Protein AF-A0AAV8Z0C9-F1 (afdb_monomer_lite)

Foldseek 3Di:
DDPVCVVVVDDQQRLLVVVQVVQDDPLNCLVVVDDPVCSRGNVSSVVSCCVVVNCPVVVVVVVVVVVQVVQVVLLVVVLVPDPDPVLSVQLVVVPDSGPVVSVVSSVVVVVVVVVVVVPDPDPDPDDDDDDDPPPPPPPVPDPDDPPPPVVVVVVVVVVVVVVVVVVVVVVVVPPPDDDDDDDDDAPAAPVPRHGDDYVVPDPVVVDDDDDDDDDDDDDDD

Sequence (221 aa):
MCAAASVNKWSDEEKATALVVALRGEALDILQTLTEDKHKDDRELVLHLEMRFGNKHLQQMYQVQLKGFHEQLGVQIFIDGIRDHETQQTLRLARCKTLNKALTTALEFDAVKQASKGHVRVRQIRTYDRINKDNEYQRSRNRSSPASTEKQYFNQVVDDFLKKLFAMRNDMNTKKSGRSFRQQNSLECWNCGERGHIRPRCPKLRGEAAPVQQEDHQETF

Organism: NCBI:txid1265417

Structure (mmCIF, N/CA/C/O backbone):
data_AF-A0AAV8Z0C9-F1
#
_e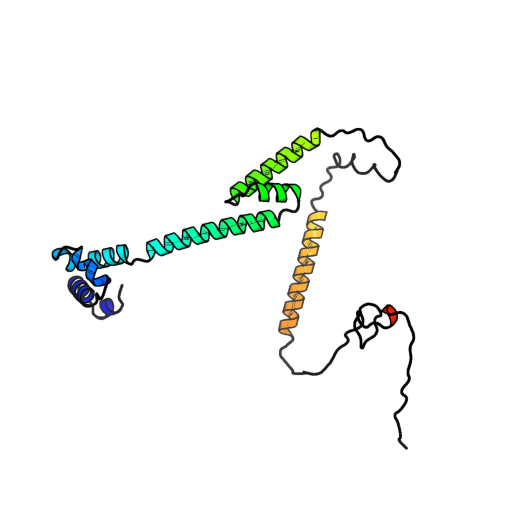ntry.id   AF-A0AAV8Z0C9-F1
#
loop_
_atom_site.group_PDB
_atom_site.id
_atom_site.type_symbol
_atom_site.label_atom_id
_atom_site.label_alt_id
_atom_site.label_comp_id
_atom_site.label_asym_id
_atom_site.label_entity_id
_atom_site.label_seq_id
_atom_site.pdbx_PDB_ins_code
_atom_site.Cartn_x
_atom_site.Cartn_y
_atom_site.Cartn_z
_atom_site.occupancy
_atom_site.B_iso_or_equiv
_atom_site.auth_seq_id
_atom_site.auth_comp_id
_atom_site.auth_asym_id
_atom_site.auth_atom_id
_atom_site.pdbx_PDB_model_num
ATOM 1 N N . MET A 1 1 ? -18.597 4.717 21.442 1.00 46.75 1 MET A N 1
ATOM 2 C CA . MET A 1 1 ? -19.514 5.077 22.548 1.00 46.75 1 MET A CA 1
ATOM 3 C C . MET A 1 1 ? -20.827 4.335 22.359 1.00 46.75 1 MET A C 1
ATOM 5 O O . MET A 1 1 ? -21.402 4.422 21.280 1.00 46.75 1 MET A O 1
ATOM 9 N N . CYS A 1 2 ? -21.266 3.569 23.359 1.00 58.06 2 CYS A N 1
ATOM 10 C CA . CYS A 1 2 ? -22.479 2.751 23.276 1.00 58.06 2 CYS A CA 1
ATOM 11 C C . CYS A 1 2 ? -23.749 3.606 23.375 1.00 58.06 2 CYS A C 1
ATOM 13 O O . CYS A 1 2 ? -23.933 4.333 24.350 1.00 58.06 2 CYS A O 1
ATOM 15 N N . ALA A 1 3 ? -24.657 3.459 22.405 1.00 67.62 3 ALA A N 1
ATOM 16 C CA . ALA A 1 3 ? -25.946 4.159 22.367 1.00 67.62 3 ALA A CA 1
ATOM 17 C C . ALA A 1 3 ? -26.808 3.919 23.628 1.00 67.62 3 ALA A C 1
ATOM 19 O O . ALA A 1 3 ? -27.540 4.808 24.060 1.00 67.62 3 ALA A O 1
ATOM 20 N N . ALA A 1 4 ? -26.672 2.751 24.266 1.00 73.19 4 ALA A N 1
ATOM 21 C CA . ALA A 1 4 ? -27.363 2.421 25.513 1.00 73.19 4 ALA A CA 1
ATOM 22 C C . ALA A 1 4 ? -26.972 3.345 26.684 1.00 73.19 4 ALA A C 1
ATOM 24 O O . ALA A 1 4 ? -27.839 3.781 27.438 1.00 73.19 4 ALA A O 1
ATOM 25 N N . ALA A 1 5 ? -25.692 3.717 26.799 1.00 77.06 5 ALA A N 1
ATOM 26 C CA . ALA A 1 5 ? -25.215 4.587 27.876 1.00 77.06 5 ALA A CA 1
ATOM 27 C C . ALA A 1 5 ? -25.734 6.028 27.724 1.00 77.06 5 ALA A C 1
ATOM 29 O O . ALA A 1 5 ? -26.076 6.671 28.715 1.00 77.06 5 ALA A O 1
ATOM 30 N N . SER A 1 6 ? -25.855 6.524 26.485 1.00 75.50 6 SER A N 1
ATOM 31 C CA . SER A 1 6 ? -26.441 7.844 26.204 1.00 75.50 6 SER A CA 1
ATOM 32 C C . SER A 1 6 ? -27.944 7.908 26.474 1.00 75.50 6 SER A C 1
ATOM 34 O O . SER A 1 6 ? -28.431 8.940 26.927 1.00 75.50 6 SER A O 1
ATOM 36 N N . VAL A 1 7 ? -28.676 6.818 26.224 1.00 82.12 7 VAL A N 1
ATOM 37 C CA . VAL A 1 7 ? -30.127 6.749 26.471 1.00 82.12 7 VAL A CA 1
ATOM 38 C C . VAL A 1 7 ? -30.423 6.695 27.971 1.00 82.12 7 VAL A C 1
ATOM 40 O O . VAL A 1 7 ? -31.349 7.356 28.433 1.00 82.12 7 VAL A O 1
ATOM 43 N N . ASN A 1 8 ? -29.597 5.982 28.739 1.00 83.31 8 ASN A N 1
ATOM 44 C CA . ASN A 1 8 ? -29.816 5.784 30.172 1.00 83.31 8 ASN A CA 1
ATOM 45 C C . ASN A 1 8 ? -29.123 6.819 31.076 1.00 83.31 8 ASN A C 1
ATOM 47 O O . ASN A 1 8 ? -29.268 6.740 32.291 1.00 83.31 8 ASN A O 1
ATOM 51 N N . LYS A 1 9 ? -28.379 7.782 30.509 1.00 84.62 9 LYS A N 1
ATOM 52 C CA . LYS A 1 9 ? -27.613 8.804 31.253 1.00 84.62 9 LYS A CA 1
ATOM 53 C C . LYS A 1 9 ? -26.694 8.220 32.338 1.00 84.62 9 LYS A C 1
ATOM 55 O O . LYS A 1 9 ? -26.559 8.810 33.406 1.00 84.62 9 LYS A O 1
ATOM 60 N N . TRP A 1 10 ? -26.070 7.079 32.056 1.00 85.75 10 TRP A N 1
ATOM 61 C CA . TRP A 1 10 ? -25.208 6.406 33.027 1.00 85.75 10 TRP A CA 1
ATOM 62 C C . TRP A 1 10 ? -24.016 7.270 33.441 1.00 85.75 10 TRP A C 1
ATOM 64 O O . TRP A 1 10 ? -23.410 7.949 32.598 1.00 85.75 10 TRP A O 1
ATOM 74 N N . SER A 1 11 ? -23.670 7.215 34.727 1.00 85.25 11 SER A N 1
ATOM 75 C CA . SER A 1 11 ? -22.423 7.781 35.250 1.00 85.25 11 SER A CA 1
ATOM 76 C C . SER A 1 11 ? -21.212 6.974 34.759 1.00 85.25 11 SER A C 1
ATOM 78 O O . SER A 1 11 ? -21.356 5.856 34.260 1.00 85.25 11 SER A O 1
ATOM 80 N N . ASP A 1 12 ? -20.002 7.529 34.853 1.00 82.19 12 ASP A N 1
ATOM 81 C CA . ASP A 1 12 ? -18.795 6.819 34.398 1.00 82.19 12 ASP A CA 1
ATOM 82 C C . ASP A 1 12 ? -18.522 5.546 35.233 1.00 82.19 12 ASP A C 1
ATOM 84 O O . ASP A 1 12 ? -18.062 4.546 34.686 1.00 82.19 12 ASP A O 1
ATOM 88 N N . GLU A 1 13 ? -18.935 5.522 36.506 1.00 82.50 13 GLU A N 1
ATOM 89 C CA . GLU A 1 13 ? -18.886 4.335 37.378 1.00 82.50 13 GLU A CA 1
ATOM 90 C C . GLU A 1 13 ? -19.908 3.257 36.964 1.00 82.50 13 GLU A C 1
ATOM 92 O O . GLU A 1 13 ? -19.610 2.058 36.948 1.00 82.50 13 GLU A O 1
ATOM 97 N N . GLU A 1 14 ? -21.121 3.667 36.582 1.00 84.50 14 GLU A N 1
ATOM 98 C CA . GLU A 1 14 ? -22.162 2.761 36.074 1.00 84.50 14 GLU A CA 1
ATOM 99 C C . GLU A 1 14 ? -21.779 2.166 34.714 1.00 84.50 14 GLU A C 1
ATOM 101 O O . GLU A 1 14 ? -22.046 0.996 34.443 1.00 84.50 14 GLU A O 1
ATOM 106 N N . LYS A 1 15 ? -21.101 2.941 33.858 1.00 86.31 15 LYS A N 1
ATOM 107 C CA . LYS A 1 15 ? -20.546 2.433 32.594 1.00 86.31 15 LYS A CA 1
ATOM 108 C C . LYS A 1 15 ? -19.450 1.408 32.843 1.00 86.31 15 LYS A C 1
ATOM 110 O O . LYS A 1 15 ? -19.495 0.349 32.225 1.00 86.31 15 LYS A O 1
ATOM 115 N N . ALA A 1 16 ? -18.525 1.688 33.763 1.00 86.00 16 ALA A N 1
ATOM 116 C CA . ALA A 1 16 ? -17.433 0.780 34.092 1.00 86.00 16 ALA A CA 1
ATOM 117 C C . ALA A 1 16 ? -17.958 -0.551 34.651 1.00 86.00 16 ALA A C 1
ATOM 119 O O . ALA A 1 16 ? -17.595 -1.622 34.169 1.00 86.00 16 ALA A O 1
ATOM 120 N N . THR A 1 17 ? -18.893 -0.499 35.604 1.00 86.44 17 THR A N 1
ATOM 121 C CA . THR A 1 17 ? -19.530 -1.704 36.162 1.00 86.44 17 THR A CA 1
ATOM 122 C C . THR A 1 17 ? -20.324 -2.480 35.111 1.00 86.44 17 THR A C 1
ATOM 124 O O . THR A 1 17 ? -20.171 -3.698 35.006 1.00 86.44 17 THR A O 1
ATOM 127 N N . ALA A 1 18 ? -21.116 -1.801 34.277 1.00 87.19 18 ALA A N 1
ATOM 128 C CA . ALA A 1 18 ? -21.834 -2.446 33.181 1.00 87.19 18 ALA A CA 1
ATOM 129 C C . ALA A 1 18 ? -20.884 -3.077 32.148 1.00 87.19 18 ALA A C 1
ATOM 131 O O . ALA A 1 18 ? -21.161 -4.169 31.650 1.00 87.19 18 ALA A O 1
ATOM 132 N N . LEU A 1 19 ? -19.759 -2.422 31.844 1.00 87.38 19 LEU A N 1
ATOM 133 C CA . LEU A 1 19 ? -18.734 -2.931 30.938 1.00 87.38 19 LEU A CA 1
ATOM 134 C C . LEU A 1 19 ? -18.084 -4.191 31.511 1.00 87.38 19 LEU A C 1
ATOM 136 O O . LEU A 1 19 ? -18.053 -5.205 30.822 1.00 87.38 19 LEU A O 1
ATOM 140 N N . VAL A 1 20 ? -17.652 -4.166 32.776 1.00 86.00 20 VAL A N 1
ATOM 141 C CA . VAL A 1 20 ? -17.069 -5.322 33.480 1.00 86.00 20 VAL A CA 1
ATOM 142 C C . VAL A 1 20 ? -18.019 -6.521 33.468 1.00 86.00 20 VAL A C 1
ATOM 144 O O . VAL A 1 20 ? -17.597 -7.630 33.152 1.00 86.00 20 VAL A O 1
ATOM 147 N N . VAL A 1 21 ? -19.311 -6.306 33.739 1.00 88.31 21 VAL A N 1
ATOM 148 C CA . VAL A 1 21 ? -20.336 -7.369 33.705 1.00 88.31 21 VAL A CA 1
ATOM 149 C C . VAL A 1 21 ? -20.572 -7.903 32.285 1.00 88.31 21 VAL A C 1
ATOM 151 O O . VAL A 1 21 ? -20.930 -9.069 32.102 1.00 88.31 21 VAL A O 1
ATOM 154 N N . ALA A 1 22 ? -20.379 -7.067 31.264 1.00 87.94 22 ALA A N 1
ATOM 155 C CA . ALA A 1 22 ? -20.529 -7.454 29.866 1.00 87.94 22 ALA A CA 1
ATOM 156 C C . ALA A 1 22 ? -19.302 -8.191 29.295 1.00 87.94 22 ALA A C 1
ATOM 158 O O . ALA A 1 22 ? -19.444 -8.876 28.277 1.00 87.94 22 ALA A O 1
ATOM 159 N N . LEU A 1 23 ? -18.121 -8.078 29.919 1.00 88.31 23 LEU A N 1
ATOM 160 C CA . LEU A 1 23 ? -16.912 -8.781 29.482 1.00 88.31 23 LEU A CA 1
ATOM 161 C C . LEU A 1 23 ? -17.092 -10.297 29.609 1.00 88.31 23 LEU A C 1
ATOM 163 O O . LEU A 1 23 ? -17.525 -10.825 30.631 1.00 88.31 23 LEU A O 1
ATOM 167 N N . ARG A 1 24 ? -16.758 -11.019 28.537 1.00 89.06 24 ARG A N 1
ATOM 168 C CA . ARG A 1 24 ? -16.860 -12.481 28.458 1.00 89.06 24 ARG A CA 1
ATOM 169 C C . ARG A 1 24 ? -15.656 -13.055 27.721 1.00 89.06 24 ARG A C 1
ATOM 171 O O . ARG A 1 24 ? -15.098 -12.403 26.840 1.00 89.06 24 ARG A O 1
ATOM 178 N N . GLY A 1 25 ? -15.306 -14.301 28.041 1.00 88.19 25 GLY A N 1
ATOM 179 C CA . GLY A 1 25 ? -14.222 -15.032 27.378 1.00 88.19 25 GLY A CA 1
ATOM 180 C C . GLY A 1 25 ? -12.873 -14.329 27.529 1.00 88.19 25 GLY A C 1
ATOM 181 O O . GLY A 1 25 ? -12.591 -13.768 28.581 1.00 88.19 25 GLY A O 1
ATOM 182 N N . GLU A 1 26 ? -12.074 -14.302 26.460 1.00 84.81 26 GLU A N 1
ATOM 183 C CA . GLU A 1 26 ? -10.739 -13.682 26.456 1.00 84.81 26 GLU A CA 1
ATOM 184 C C . GLU A 1 26 ? -10.758 -12.207 26.874 1.00 84.81 26 GLU A C 1
ATOM 186 O O . GLU A 1 26 ? -9.775 -11.705 27.410 1.00 84.81 26 GLU A O 1
ATOM 191 N N . ALA A 1 27 ? -11.869 -11.493 26.672 1.00 86.19 27 ALA A N 1
ATOM 192 C CA . ALA A 1 27 ? -11.985 -10.099 27.086 1.00 86.19 27 ALA A CA 1
ATOM 193 C C . ALA A 1 27 ? -12.030 -9.926 28.617 1.00 86.19 27 ALA A C 1
ATOM 195 O O . ALA A 1 27 ? -11.650 -8.868 29.111 1.00 86.19 27 ALA A O 1
ATOM 196 N N . LEU A 1 28 ? -12.427 -10.965 29.364 1.00 86.75 28 LEU A N 1
ATOM 197 C CA . LEU A 1 28 ? -12.404 -10.981 30.829 1.00 86.75 28 LEU A CA 1
ATOM 198 C C . LEU A 1 28 ? -10.968 -11.013 31.378 1.00 86.75 28 LEU A C 1
ATOM 200 O O . LEU A 1 28 ? -10.704 -10.411 32.415 1.00 86.75 28 LEU A O 1
ATOM 204 N N . ASP A 1 29 ? -10.024 -11.641 30.666 1.00 84.94 29 ASP A N 1
ATOM 205 C CA . ASP A 1 29 ? -8.624 -11.750 31.112 1.00 84.94 29 ASP A CA 1
ATOM 206 C C . ASP A 1 29 ? -7.947 -10.378 31.269 1.00 84.94 29 ASP A C 1
ATOM 208 O O . ASP A 1 29 ? -6.973 -10.244 32.006 1.00 84.94 29 ASP A O 1
ATOM 212 N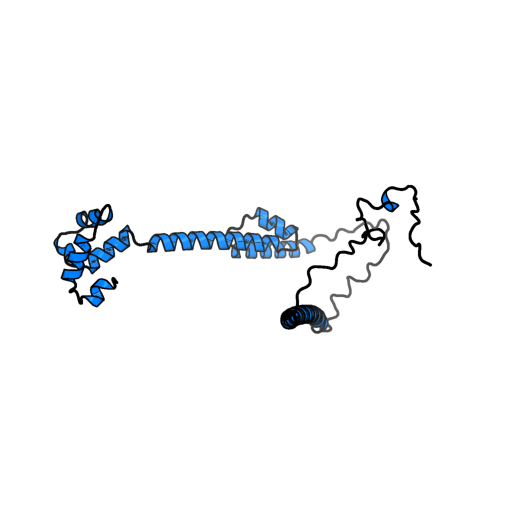 N . ILE A 1 30 ? -8.476 -9.330 30.624 1.00 83.12 30 ILE A N 1
ATOM 213 C CA . ILE A 1 30 ? -7.981 -7.952 30.783 1.00 83.12 30 ILE A CA 1
ATOM 214 C C . ILE A 1 30 ? -8.112 -7.476 32.237 1.00 83.12 30 ILE A C 1
ATOM 216 O O . ILE A 1 30 ? -7.266 -6.718 32.716 1.00 83.12 30 ILE A O 1
ATOM 220 N N . LEU A 1 31 ? -9.119 -7.960 32.968 1.00 81.94 31 LEU A N 1
ATOM 221 C CA . LEU A 1 31 ? -9.330 -7.627 34.379 1.00 81.94 31 LEU A CA 1
ATOM 222 C C . LEU A 1 31 ? -8.270 -8.243 35.301 1.00 81.94 31 LEU A C 1
ATOM 224 O O . LEU A 1 31 ? -8.126 -7.804 36.433 1.00 81.94 31 LEU A O 1
ATOM 228 N N . GLN A 1 32 ? -7.513 -9.242 34.837 1.00 81.12 32 GLN A N 1
ATOM 229 C CA . GLN A 1 32 ? -6.401 -9.814 35.607 1.00 81.12 32 GLN A CA 1
ATOM 230 C C . GLN A 1 32 ? -5.124 -8.975 35.484 1.00 81.12 32 GLN A C 1
ATOM 232 O O . GLN A 1 32 ? -4.274 -8.996 36.368 1.00 81.12 32 GLN A O 1
ATOM 237 N N . THR A 1 33 ? -4.976 -8.241 34.379 1.00 79.12 33 THR A N 1
ATOM 238 C CA . THR A 1 33 ? -3.829 -7.349 34.143 1.00 79.12 33 THR A CA 1
ATOM 239 C C . THR A 1 33 ? -3.994 -5.964 34.770 1.00 79.12 33 THR A C 1
ATOM 241 O O . THR A 1 33 ? -3.025 -5.211 34.858 1.00 79.12 33 THR A O 1
ATOM 244 N N . LEU A 1 34 ? -5.208 -5.626 35.202 1.00 78.00 34 LEU A N 1
ATOM 245 C CA . LEU A 1 34 ? -5.565 -4.348 35.801 1.00 78.00 34 LEU A CA 1
ATOM 246 C C . LEU A 1 34 ? -5.724 -4.479 37.319 1.00 78.00 34 LEU A C 1
ATOM 248 O O . LEU A 1 34 ? -6.146 -5.506 37.837 1.00 78.00 34 LEU A O 1
ATOM 252 N N . THR A 1 35 ? -5.373 -3.421 38.048 1.00 77.25 35 THR A N 1
ATOM 253 C CA . THR A 1 35 ? -5.634 -3.325 39.489 1.00 77.25 35 THR A CA 1
ATOM 254 C C . THR A 1 35 ? -7.106 -2.993 39.735 1.00 77.25 35 THR A C 1
ATOM 256 O O . THR A 1 35 ? -7.699 -2.231 38.972 1.00 77.25 35 THR A O 1
ATOM 259 N N . GLU A 1 36 ? -7.687 -3.487 40.832 1.00 70.44 36 GLU A N 1
ATOM 260 C CA . GLU A 1 36 ? -9.118 -3.315 41.149 1.00 70.44 36 GLU A CA 1
ATOM 261 C C . GLU A 1 36 ? -9.575 -1.845 41.192 1.00 70.44 36 GLU A C 1
ATOM 263 O O . GLU A 1 36 ? -10.706 -1.529 40.823 1.00 70.44 36 GLU A O 1
ATOM 268 N N . ASP A 1 37 ? -8.675 -0.925 41.547 1.00 71.75 37 ASP A N 1
ATOM 269 C CA . ASP A 1 37 ? -8.940 0.519 41.552 1.00 71.75 37 ASP A CA 1
ATOM 270 C C . ASP A 1 37 ? -9.218 1.083 40.152 1.00 71.75 37 ASP A C 1
ATOM 272 O O . ASP A 1 37 ? -9.997 2.023 39.994 1.00 71.75 37 ASP A O 1
ATOM 276 N N . LYS A 1 38 ? -8.615 0.480 39.122 1.00 70.69 38 LYS A N 1
ATOM 277 C CA . LYS A 1 38 ? -8.764 0.881 37.719 1.00 70.69 38 LYS A CA 1
ATOM 278 C C . LYS A 1 38 ? -10.017 0.299 37.067 1.00 70.69 38 LYS A C 1
ATOM 280 O O . LYS A 1 38 ? -10.421 0.775 36.014 1.00 70.69 38 LYS A O 1
ATOM 285 N N . HIS A 1 39 ? -10.677 -0.674 37.701 1.00 73.44 39 HIS A N 1
ATOM 286 C CA . HIS A 1 39 ? -11.942 -1.243 37.212 1.00 73.44 39 HIS A CA 1
ATOM 287 C C . HIS A 1 39 ? -13.129 -0.282 37.354 1.00 73.44 39 HIS A C 1
ATOM 289 O O . HIS A 1 39 ? -14.204 -0.554 36.826 1.00 73.44 39 HIS A O 1
ATOM 295 N N . LYS A 1 40 ? -12.945 0.832 38.072 1.00 75.81 40 LYS A N 1
ATOM 296 C CA . LYS A 1 40 ? -13.960 1.874 38.259 1.00 75.81 40 LYS A CA 1
ATOM 297 C C . LYS A 1 40 ? -13.940 2.933 37.157 1.00 75.81 40 LYS A C 1
ATOM 299 O O . LYS A 1 40 ? -14.913 3.667 37.027 1.00 75.81 40 LYS A O 1
ATOM 304 N N . ASP A 1 41 ? -12.862 3.006 36.374 1.00 85.44 41 ASP A N 1
ATOM 305 C CA . ASP A 1 41 ? -12.740 3.955 35.270 1.00 85.44 41 ASP A CA 1
ATOM 306 C C . ASP A 1 41 ? -13.008 3.259 33.928 1.00 85.44 41 ASP A C 1
ATOM 308 O O . ASP A 1 41 ? -12.217 2.444 33.446 1.00 85.44 41 ASP A O 1
ATOM 312 N N . ASP A 1 42 ? -14.134 3.612 33.303 1.00 83.88 42 ASP A N 1
ATOM 313 C CA . ASP A 1 42 ? -14.535 3.126 31.977 1.00 83.88 42 ASP A CA 1
ATOM 314 C C . ASP A 1 42 ? -13.457 3.421 30.920 1.00 83.88 42 ASP A C 1
ATOM 316 O O . ASP A 1 42 ? -13.230 2.628 30.005 1.00 83.88 42 ASP A O 1
ATOM 320 N N . ARG A 1 43 ? -12.724 4.533 31.061 1.00 85.56 43 ARG A N 1
ATOM 321 C CA . ARG A 1 43 ? -11.722 4.951 30.070 1.00 85.56 43 ARG A CA 1
ATOM 322 C C . ARG A 1 43 ? -10.523 4.018 30.028 1.00 85.56 43 ARG A C 1
ATOM 324 O O . ARG A 1 43 ? -10.060 3.681 28.940 1.00 85.56 43 ARG A O 1
ATOM 331 N N . GLU A 1 44 ? -10.036 3.599 31.190 1.00 85.56 44 GLU A N 1
ATOM 332 C CA . GLU A 1 44 ? -8.878 2.708 31.293 1.00 85.56 44 GLU A CA 1
ATOM 333 C C . GLU A 1 44 ? -9.231 1.297 30.793 1.00 85.56 44 GLU A C 1
ATOM 335 O O . GLU A 1 44 ? -8.443 0.660 30.088 1.00 85.56 44 GLU A O 1
ATOM 340 N N . LEU A 1 45 ? -10.456 0.833 31.075 1.00 85.38 45 LEU A N 1
ATOM 341 C CA . LEU A 1 45 ? -10.974 -0.438 30.562 1.00 85.38 45 LEU A CA 1
ATOM 342 C C . LEU A 1 45 ? -11.083 -0.431 29.033 1.00 85.38 45 LEU A C 1
ATOM 344 O O . LEU A 1 45 ? -10.602 -1.357 28.373 1.00 85.38 45 LEU A O 1
ATOM 348 N N . VAL A 1 46 ? -11.667 0.625 28.456 1.00 87.50 46 VAL A N 1
ATOM 349 C CA . VAL A 1 46 ? -11.757 0.789 26.998 1.00 87.50 46 VAL A CA 1
ATOM 350 C C . VAL A 1 46 ? -10.368 0.892 26.375 1.00 87.50 46 VAL A C 1
ATOM 352 O O . VAL A 1 46 ? -10.125 0.246 25.360 1.00 87.50 46 VAL A O 1
ATOM 355 N N . LEU A 1 47 ? -9.433 1.621 26.992 1.00 86.94 47 LEU A N 1
ATOM 356 C CA . LEU A 1 47 ? -8.061 1.734 26.498 1.00 86.94 47 LEU A CA 1
ATOM 357 C C . LEU A 1 47 ? -7.380 0.364 26.407 1.00 86.94 47 LEU A C 1
ATOM 359 O O . LEU A 1 47 ? -6.800 0.040 25.372 1.00 86.94 47 LEU A O 1
ATOM 363 N N . HIS A 1 48 ? -7.466 -0.471 27.445 1.00 85.81 48 HIS A N 1
ATOM 364 C CA . HIS A 1 48 ? -6.862 -1.804 27.398 1.00 85.81 48 HIS A CA 1
ATOM 365 C C . HIS A 1 48 ? -7.565 -2.756 26.426 1.00 85.81 48 HIS A C 1
ATOM 367 O O . HIS A 1 48 ? -6.890 -3.533 25.743 1.00 85.81 48 HIS A O 1
ATOM 373 N N . LEU A 1 49 ? -8.892 -2.665 26.298 1.00 87.06 49 LEU A N 1
ATOM 374 C CA . LEU A 1 49 ? -9.641 -3.377 25.259 1.00 87.06 49 LEU A CA 1
ATOM 375 C C . LEU A 1 49 ? -9.188 -2.950 23.860 1.00 87.06 49 LEU A C 1
ATOM 377 O O . LEU A 1 49 ? -8.970 -3.800 23.000 1.00 87.06 49 LEU A O 1
ATOM 381 N N . GLU A 1 50 ? -8.979 -1.656 23.633 1.00 87.62 50 GLU A N 1
ATOM 382 C CA . GLU A 1 50 ? -8.450 -1.126 22.377 1.00 87.62 50 GLU A CA 1
ATOM 383 C C . GLU A 1 50 ? -6.986 -1.515 22.147 1.00 87.62 50 GLU A C 1
ATOM 385 O O . GLU A 1 50 ? -6.589 -1.764 21.011 1.00 87.62 50 GLU A O 1
ATOM 390 N N . MET A 1 51 ? -6.161 -1.619 23.187 1.00 84.31 51 MET A N 1
ATOM 391 C CA . MET A 1 51 ? -4.782 -2.083 23.028 1.00 84.31 51 MET A CA 1
ATOM 392 C C . MET A 1 51 ? -4.715 -3.560 22.639 1.00 84.31 51 MET A C 1
ATOM 394 O O . MET A 1 51 ? -3.873 -3.934 21.823 1.00 84.31 51 MET A O 1
ATOM 398 N N . ARG A 1 52 ? -5.586 -4.398 23.212 1.00 85.00 52 ARG A N 1
ATOM 399 C CA . ARG A 1 52 ? -5.544 -5.851 23.005 1.00 85.00 52 ARG A CA 1
ATOM 400 C C . ARG A 1 52 ? -6.356 -6.317 21.798 1.00 85.00 52 ARG A C 1
ATOM 402 O O . ARG A 1 52 ? -5.896 -7.176 21.055 1.00 85.00 52 ARG A O 1
ATOM 409 N N . PHE A 1 53 ? -7.540 -5.748 21.598 1.00 85.38 53 PHE A N 1
ATOM 410 C CA . PHE A 1 53 ? -8.485 -6.134 20.544 1.00 85.38 53 PHE A CA 1
ATOM 411 C C . PHE A 1 53 ? -8.738 -5.020 19.527 1.00 85.38 53 PHE A C 1
ATOM 413 O O . PHE A 1 53 ? -9.523 -5.195 18.594 1.00 85.38 53 PHE A O 1
ATOM 420 N N . GLY A 1 54 ? -8.115 -3.852 19.690 1.00 84.94 54 GLY A N 1
ATOM 421 C CA . GLY A 1 54 ? -8.319 -2.751 18.767 1.00 84.94 54 GLY A CA 1
ATOM 422 C C . GLY A 1 54 ? -7.799 -3.082 17.378 1.00 84.94 54 GLY A C 1
ATOM 423 O O . GLY A 1 54 ? -6.671 -3.524 17.163 1.00 84.94 54 GLY A O 1
ATOM 424 N N . ASN A 1 55 ? -8.617 -2.749 16.387 1.00 85.00 55 ASN A N 1
ATOM 425 C CA . ASN A 1 55 ? -8.293 -2.986 14.987 1.00 85.00 55 ASN A CA 1
ATOM 426 C C . ASN A 1 55 ? -7.307 -1.957 14.417 1.00 85.00 55 ASN A C 1
ATOM 428 O O . ASN A 1 55 ? -7.009 -2.000 13.229 1.00 85.00 55 ASN A O 1
ATOM 432 N N . LYS A 1 56 ? -6.787 -1.025 15.227 1.00 85.06 56 LYS A N 1
ATOM 433 C CA . LYS A 1 56 ? -5.859 0.017 14.763 1.00 85.06 56 LYS A CA 1
ATOM 434 C C . LYS A 1 56 ? -4.574 -0.591 14.201 1.00 85.06 56 LYS A C 1
ATOM 436 O O . LYS A 1 56 ? -4.133 -0.193 13.126 1.00 85.06 56 LYS A O 1
ATOM 441 N N . HIS A 1 57 ? -4.013 -1.587 14.887 1.00 79.06 57 HIS A N 1
ATOM 442 C CA . HIS A 1 57 ? -2.835 -2.304 14.401 1.00 79.06 57 HIS A CA 1
ATOM 443 C C . HIS A 1 57 ? -3.147 -3.105 13.128 1.00 79.06 57 HIS A C 1
ATOM 445 O O . HIS A 1 57 ? -2.400 -3.028 12.155 1.00 79.06 57 HIS A O 1
ATOM 451 N N . LEU A 1 58 ? -4.296 -3.792 13.084 1.00 84.38 58 LEU A N 1
ATOM 452 C CA . LEU A 1 58 ? -4.755 -4.511 11.889 1.00 84.38 58 LEU A CA 1
ATOM 453 C C . LEU A 1 58 ? -4.941 -3.565 10.697 1.00 84.38 58 LEU A C 1
ATOM 455 O O . LEU A 1 58 ? -4.474 -3.851 9.600 1.00 84.38 58 LEU A O 1
ATOM 459 N N . GLN A 1 59 ? -5.548 -2.397 10.908 1.00 86.00 59 GLN A N 1
ATOM 460 C CA . GLN A 1 59 ? -5.717 -1.370 9.885 1.00 86.00 59 GLN A CA 1
ATOM 461 C C . GLN A 1 59 ? -4.364 -0.870 9.367 1.00 86.00 59 GLN A C 1
ATOM 463 O O . GLN A 1 59 ? -4.195 -0.720 8.158 1.00 86.00 59 GLN A O 1
ATOM 468 N N . GLN A 1 60 ? -3.390 -0.639 10.250 1.00 85.00 60 GLN A N 1
ATOM 469 C CA . GLN A 1 60 ? -2.030 -0.270 9.849 1.00 85.00 60 GLN A CA 1
ATOM 470 C C . GLN A 1 60 ? -1.359 -1.382 9.031 1.00 85.00 60 GLN A C 1
ATOM 472 O O . GLN A 1 60 ? -0.765 -1.095 7.992 1.00 85.00 60 GLN A O 1
ATOM 477 N N . MET A 1 61 ? -1.500 -2.644 9.442 1.00 88.38 61 MET A N 1
ATOM 478 C CA . MET A 1 61 ? -0.990 -3.799 8.698 1.00 88.38 61 MET A CA 1
ATOM 479 C C . MET A 1 61 ? -1.621 -3.904 7.306 1.00 88.38 61 MET A C 1
ATOM 481 O O . MET A 1 61 ? -0.891 -3.963 6.315 1.00 88.38 61 MET A O 1
ATOM 485 N N . TYR A 1 62 ? -2.951 -3.827 7.202 1.00 89.06 62 TYR A N 1
ATOM 486 C CA . TYR A 1 62 ? -3.652 -3.828 5.916 1.00 89.06 62 TYR A CA 1
ATOM 487 C C . TYR A 1 62 ? -3.228 -2.656 5.031 1.00 89.06 62 TYR A C 1
ATOM 489 O O . TYR A 1 62 ? -3.004 -2.839 3.838 1.00 89.06 62 TYR A O 1
ATOM 497 N N . GLN A 1 63 ? -3.051 -1.457 5.591 1.00 91.81 63 GLN A N 1
ATOM 498 C CA . GLN A 1 63 ? -2.558 -0.309 4.828 1.00 91.81 63 GLN A CA 1
ATOM 499 C C . GLN A 1 63 ? -1.160 -0.552 4.253 1.00 91.81 63 GLN A C 1
ATOM 501 O O . GLN A 1 63 ? -0.917 -0.218 3.096 1.00 91.81 63 GLN A O 1
ATOM 506 N N . VAL A 1 64 ? -0.239 -1.119 5.035 1.00 89.75 64 VAL A N 1
ATOM 507 C CA . VAL A 1 64 ? 1.122 -1.428 4.567 1.00 89.75 64 VAL A CA 1
ATOM 508 C C . VAL A 1 64 ? 1.091 -2.493 3.470 1.00 89.75 64 VAL A C 1
ATOM 510 O O . VAL A 1 64 ? 1.735 -2.320 2.436 1.00 89.75 64 VAL A O 1
ATOM 513 N N . GLN A 1 65 ? 0.303 -3.554 3.655 1.00 88.56 65 GLN A N 1
ATOM 514 C CA . GLN A 1 65 ? 0.137 -4.614 2.656 1.00 88.56 65 GLN A CA 1
ATOM 515 C C . GLN A 1 65 ? -0.434 -4.074 1.341 1.00 88.56 65 GLN A C 1
ATOM 517 O O . GLN A 1 65 ? 0.121 -4.332 0.272 1.00 88.56 65 GLN A O 1
ATO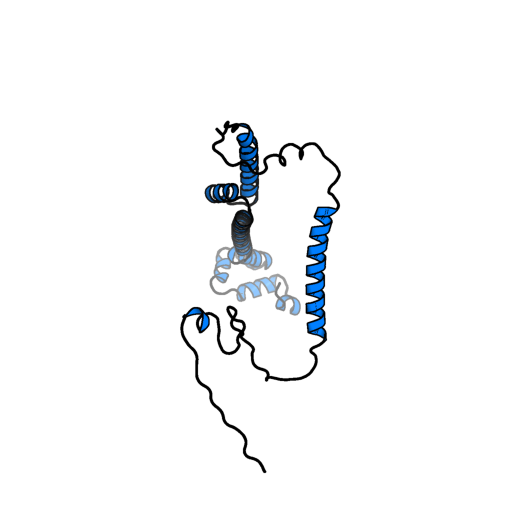M 522 N N . LEU A 1 66 ? -1.503 -3.276 1.418 1.00 91.38 66 LEU A N 1
ATOM 523 C CA . LEU A 1 66 ? -2.125 -2.664 0.247 1.00 91.38 66 LEU A CA 1
ATOM 524 C C . LEU A 1 66 ? -1.151 -1.732 -0.474 1.00 91.38 66 LEU A C 1
ATOM 526 O O . LEU A 1 66 ? -1.013 -1.831 -1.690 1.00 91.38 66 LEU A O 1
ATOM 530 N N . LYS A 1 67 ? -0.423 -0.872 0.251 1.00 89.81 67 LYS A N 1
ATOM 531 C CA . LYS A 1 67 ? 0.590 0.010 -0.353 1.00 89.81 67 LYS A CA 1
ATOM 532 C C . LYS A 1 67 ? 1.645 -0.783 -1.125 1.00 89.81 67 LYS A C 1
ATOM 534 O O . LYS A 1 67 ? 1.920 -0.443 -2.271 1.00 89.81 67 LYS A O 1
ATOM 539 N N . GLY A 1 68 ? 2.169 -1.865 -0.546 1.00 88.75 68 GLY A N 1
ATOM 540 C CA . GLY A 1 68 ? 3.142 -2.726 -1.223 1.00 88.75 68 GLY A CA 1
ATOM 541 C C . GLY A 1 68 ? 2.586 -3.371 -2.497 1.00 88.75 68 GLY A C 1
ATOM 542 O O . GLY A 1 68 ? 3.259 -3.384 -3.526 1.00 88.75 68 GLY A O 1
ATOM 543 N N . PHE A 1 69 ? 1.339 -3.848 -2.460 1.00 90.44 69 PHE A N 1
ATOM 544 C CA . PHE A 1 69 ? 0.668 -4.398 -3.641 1.00 90.44 69 PHE A CA 1
ATOM 545 C C . PHE A 1 69 ? 0.464 -3.342 -4.738 1.00 90.44 69 PHE A C 1
ATOM 547 O O . PHE A 1 69 ? 0.761 -3.591 -5.905 1.00 90.44 69 PHE A O 1
ATOM 554 N N . HIS A 1 70 ? 0.012 -2.141 -4.365 1.00 93.31 70 HIS A N 1
ATOM 555 C CA . HIS A 1 70 ? -0.169 -1.028 -5.297 1.00 93.31 70 HIS A CA 1
ATOM 556 C C . HIS A 1 70 ? 1.150 -0.587 -5.943 1.00 93.31 70 HIS A C 1
ATOM 558 O O . HIS A 1 70 ? 1.170 -0.307 -7.141 1.00 93.31 70 HIS A O 1
ATOM 564 N N . GLU A 1 71 ? 2.251 -0.549 -5.189 1.00 92.38 71 GLU A N 1
ATOM 565 C CA . GLU A 1 71 ? 3.572 -0.223 -5.736 1.00 92.38 71 GLU A CA 1
ATOM 566 C C . GLU A 1 71 ? 4.047 -1.273 -6.741 1.00 92.38 71 GLU A C 1
ATOM 568 O O . GLU A 1 71 ? 4.481 -0.915 -7.836 1.00 92.38 71 GLU A O 1
ATOM 573 N N . GLN A 1 72 ? 3.917 -2.561 -6.416 1.00 91.94 72 GLN A N 1
ATOM 574 C CA . GLN A 1 72 ? 4.307 -3.650 -7.316 1.00 91.94 72 GLN A CA 1
ATOM 575 C C . GLN A 1 72 ? 3.481 -3.652 -8.602 1.00 91.94 72 GLN A C 1
ATOM 577 O O . GLN A 1 72 ? 4.036 -3.751 -9.697 1.00 91.94 72 GLN A O 1
ATOM 582 N N . LEU A 1 73 ? 2.162 -3.488 -8.480 1.00 94.19 73 LEU A N 1
ATOM 583 C CA . LEU A 1 73 ? 1.275 -3.391 -9.633 1.00 94.19 73 LEU A CA 1
ATOM 584 C C . LEU A 1 73 ? 1.608 -2.157 -10.484 1.00 94.19 73 LEU A C 1
ATOM 586 O O . LEU A 1 73 ? 1.665 -2.250 -11.708 1.00 94.19 73 LEU A O 1
ATOM 590 N N . GLY A 1 74 ? 1.885 -1.018 -9.844 1.00 94.38 74 GLY A N 1
ATOM 591 C CA . GLY A 1 74 ? 2.301 0.208 -10.523 1.00 94.38 74 GLY A CA 1
ATOM 592 C C . GLY A 1 74 ? 3.602 0.034 -11.308 1.00 94.38 74 GLY A C 1
ATOM 593 O O . GLY A 1 74 ? 3.682 0.467 -12.455 1.00 94.38 74 GLY A O 1
ATOM 594 N N . VAL A 1 75 ? 4.596 -0.650 -10.732 1.00 95.38 75 VAL A N 1
ATOM 595 C CA . VAL A 1 75 ? 5.849 -0.993 -11.424 1.00 95.38 75 VAL A CA 1
ATOM 596 C C . VAL A 1 75 ? 5.579 -1.893 -12.629 1.00 95.38 75 VAL A C 1
ATOM 598 O O . VAL A 1 75 ? 6.106 -1.631 -13.706 1.00 95.38 75 VAL A O 1
ATOM 601 N N . GLN A 1 76 ? 4.743 -2.922 -12.477 1.00 94.31 76 GLN A N 1
ATOM 602 C CA . GLN A 1 76 ? 4.435 -3.854 -13.562 1.00 94.31 76 GLN A CA 1
ATOM 603 C C . GLN A 1 76 ? 3.746 -3.146 -14.737 1.00 94.31 76 GLN A C 1
ATOM 605 O O . GLN A 1 76 ? 4.203 -3.257 -15.872 1.00 94.31 76 GLN A O 1
ATOM 610 N N . ILE A 1 77 ? 2.710 -2.348 -14.458 1.00 95.12 77 ILE A N 1
ATOM 611 C CA . ILE A 1 77 ? 1.995 -1.566 -15.477 1.00 95.12 77 ILE A CA 1
ATOM 612 C C . ILE A 1 77 ? 2.938 -0.566 -16.153 1.00 95.12 77 ILE A C 1
ATOM 614 O O . ILE A 1 77 ? 2.889 -0.400 -17.371 1.00 95.12 77 ILE A O 1
ATOM 618 N N . PHE A 1 78 ? 3.816 0.085 -15.384 1.00 95.62 78 PHE A N 1
ATOM 619 C CA . PHE A 1 78 ? 4.821 0.991 -15.933 1.00 95.62 78 PHE A CA 1
ATOM 620 C C . PHE A 1 78 ? 5.752 0.271 -16.914 1.00 95.62 78 PHE A C 1
ATOM 622 O O . PHE A 1 78 ? 5.926 0.739 -18.035 1.00 95.62 78 PHE A O 1
ATOM 629 N N . ILE A 1 79 ? 6.301 -0.885 -16.528 1.00 94.75 79 ILE A N 1
ATOM 630 C CA . ILE A 1 79 ? 7.173 -1.695 -17.388 1.00 94.75 79 ILE A CA 1
ATOM 631 C C . ILE A 1 79 ? 6.427 -2.159 -18.645 1.00 94.75 79 ILE A C 1
ATOM 633 O O . ILE A 1 79 ? 6.979 -2.114 -19.745 1.00 94.75 79 ILE A O 1
ATOM 637 N N . ASP A 1 80 ? 5.176 -2.592 -18.514 1.00 93.88 80 ASP A N 1
ATOM 638 C CA . ASP A 1 80 ? 4.381 -3.083 -19.642 1.00 93.88 80 ASP A CA 1
ATOM 639 C C . ASP A 1 80 ? 3.955 -1.958 -20.601 1.00 93.88 80 ASP A C 1
ATOM 641 O O . ASP A 1 80 ? 3.808 -2.197 -21.798 1.00 93.88 80 ASP A O 1
ATOM 645 N N . GLY A 1 81 ? 3.833 -0.720 -20.110 1.00 94.25 81 GLY A N 1
ATOM 646 C CA . GLY A 1 81 ? 3.543 0.466 -20.920 1.00 94.25 81 GLY A CA 1
ATOM 647 C C . GLY A 1 81 ? 4.739 1.032 -21.700 1.00 94.25 81 GLY A C 1
ATOM 648 O O . GLY A 1 81 ? 4.553 1.896 -22.563 1.00 94.25 81 GLY A O 1
ATOM 649 N N . ILE A 1 82 ? 5.968 0.579 -21.428 1.00 95.12 82 ILE A N 1
ATOM 650 C CA . ILE A 1 82 ? 7.163 1.047 -22.143 1.00 95.12 82 ILE A CA 1
ATOM 651 C C . ILE A 1 82 ? 7.200 0.449 -23.550 1.00 95.12 82 ILE A C 1
ATOM 653 O O . ILE A 1 82 ? 7.216 -0.764 -23.737 1.00 95.12 82 ILE A O 1
ATOM 657 N N . ARG A 1 83 ? 7.273 1.331 -24.556 1.00 91.88 83 ARG A N 1
ATOM 658 C CA . ARG A 1 83 ? 7.348 0.948 -25.976 1.00 91.88 83 ARG A CA 1
ATOM 659 C C . ARG A 1 83 ? 8.713 0.394 -26.386 1.00 91.88 83 ARG A C 1
ATOM 661 O O . ARG A 1 83 ? 8.779 -0.432 -27.290 1.00 91.88 83 ARG A O 1
ATOM 668 N N . ASP A 1 84 ? 9.793 0.886 -25.779 1.00 92.00 84 ASP A N 1
ATOM 669 C CA . ASP A 1 84 ? 11.146 0.433 -26.102 1.00 92.00 84 ASP A CA 1
ATOM 670 C C . ASP A 1 84 ? 11.432 -0.913 -25.433 1.00 92.00 84 ASP A C 1
ATOM 672 O O . ASP A 1 84 ? 11.552 -1.006 -24.210 1.00 92.00 84 ASP A O 1
ATOM 676 N N . HIS A 1 85 ? 11.552 -1.960 -26.248 1.00 92.69 85 HIS A N 1
ATOM 677 C CA . HIS A 1 85 ? 11.751 -3.324 -25.766 1.00 92.69 85 HIS A CA 1
ATOM 678 C C . HIS A 1 85 ? 13.053 -3.470 -24.961 1.00 92.69 85 HIS A C 1
ATOM 680 O O . HIS A 1 85 ? 13.121 -4.242 -24.006 1.00 92.69 85 HIS A O 1
ATOM 686 N N . GLU A 1 86 ? 14.087 -2.708 -25.314 1.00 91.19 86 GLU A N 1
ATOM 687 C CA . GLU A 1 86 ? 15.391 -2.764 -24.650 1.00 91.19 86 GLU A CA 1
ATOM 688 C C . GLU A 1 86 ? 15.331 -2.181 -23.226 1.00 91.19 86 GLU A C 1
ATOM 690 O O . GLU A 1 86 ? 15.759 -2.826 -22.263 1.00 91.19 86 GLU A O 1
ATOM 695 N N . THR A 1 87 ? 14.704 -1.009 -23.066 1.00 91.56 87 THR A N 1
ATOM 696 C CA . THR A 1 87 ? 14.432 -0.406 -21.752 1.00 91.56 87 THR A CA 1
ATOM 697 C C . THR A 1 87 ? 13.506 -1.296 -20.923 1.00 91.56 87 THR A C 1
ATOM 699 O O . THR A 1 87 ? 13.757 -1.523 -19.739 1.00 91.56 87 THR A O 1
ATOM 702 N N . GLN A 1 88 ? 12.471 -1.876 -21.541 1.00 94.62 88 GLN A N 1
ATOM 703 C CA . GLN A 1 88 ? 11.549 -2.792 -20.870 1.00 94.62 88 GLN A CA 1
ATOM 704 C C . GLN A 1 88 ? 12.267 -4.034 -20.313 1.00 94.62 88 GLN A C 1
ATOM 706 O O . GLN A 1 88 ? 12.079 -4.392 -19.148 1.00 94.62 88 GLN A O 1
ATOM 711 N N . GLN A 1 89 ? 13.107 -4.690 -21.117 1.00 93.56 89 GLN A N 1
ATOM 712 C CA . GLN A 1 89 ? 13.862 -5.871 -20.692 1.00 93.56 89 GLN A CA 1
ATOM 713 C C . GLN A 1 89 ? 14.863 -5.531 -19.581 1.00 93.56 89 GLN A C 1
ATOM 715 O O . GLN A 1 89 ? 14.963 -6.271 -18.600 1.00 93.56 89 GLN A O 1
ATOM 720 N N . THR A 1 90 ? 15.536 -4.383 -19.682 1.00 92.94 90 THR A N 1
ATOM 721 C CA . THR A 1 90 ? 16.456 -3.889 -18.646 1.00 92.94 90 THR A CA 1
ATOM 722 C C . THR A 1 90 ? 15.741 -3.697 -17.309 1.00 92.94 90 THR A C 1
ATOM 724 O O . THR A 1 90 ? 16.221 -4.152 -16.271 1.00 92.94 90 THR A O 1
ATOM 727 N N . LEU A 1 91 ? 14.546 -3.102 -17.319 1.00 94.19 91 LEU A N 1
ATOM 728 C CA . LEU A 1 91 ? 13.755 -2.892 -16.106 1.00 94.19 91 LEU A CA 1
ATOM 729 C C . LEU A 1 91 ? 13.216 -4.195 -15.504 1.00 94.19 91 LEU A C 1
ATOM 731 O O . LEU A 1 91 ? 13.212 -4.343 -14.281 1.00 94.19 91 LEU A O 1
ATOM 735 N N . ARG A 1 92 ? 12.823 -5.171 -16.336 1.00 92.81 92 ARG A N 1
ATOM 736 C CA . ARG A 1 92 ? 12.435 -6.513 -15.857 1.00 92.81 92 ARG A CA 1
ATOM 737 C C . ARG A 1 92 ? 13.594 -7.222 -15.153 1.00 92.81 92 ARG A C 1
ATOM 739 O O . ARG A 1 92 ? 13.380 -7.883 -14.138 1.00 92.81 92 ARG A O 1
ATOM 746 N N . LEU A 1 93 ? 14.820 -7.051 -15.647 1.00 93.38 93 LEU A N 1
ATOM 747 C CA . LEU A 1 93 ? 16.027 -7.585 -15.009 1.00 93.38 93 LEU A CA 1
ATOM 748 C C . LEU A 1 93 ? 16.399 -6.825 -13.727 1.00 93.38 93 LEU A C 1
ATOM 750 O O . LEU A 1 93 ? 16.872 -7.440 -12.773 1.00 93.38 93 LEU A O 1
ATOM 754 N N . ALA A 1 94 ? 16.136 -5.517 -13.671 1.00 91.56 94 ALA A N 1
ATOM 755 C CA . ALA A 1 94 ? 16.447 -4.668 -12.521 1.00 91.56 94 ALA A CA 1
ATOM 756 C C . ALA A 1 94 ? 15.594 -4.959 -11.268 1.00 91.56 94 ALA A C 1
ATOM 758 O O . ALA A 1 94 ? 15.962 -4.529 -10.174 1.00 91.56 94 ALA A O 1
ATOM 759 N N . ARG A 1 95 ? 14.474 -5.692 -11.399 1.00 88.56 95 ARG A N 1
ATOM 760 C CA . ARG A 1 95 ? 13.587 -6.111 -10.289 1.00 88.56 95 ARG A CA 1
ATOM 761 C C . ARG A 1 95 ? 13.226 -4.961 -9.335 1.00 88.56 95 ARG A C 1
ATOM 763 O O . ARG A 1 95 ? 13.359 -5.068 -8.113 1.00 88.56 95 ARG A O 1
ATOM 770 N N . CYS A 1 96 ? 12.786 -3.838 -9.896 1.00 89.94 96 CYS A N 1
ATOM 771 C CA . CYS A 1 96 ? 12.428 -2.657 -9.118 1.00 89.94 96 CYS A CA 1
ATOM 772 C C . CYS A 1 96 ? 11.244 -2.945 -8.178 1.00 89.94 96 CYS A C 1
ATOM 774 O O . CYS A 1 96 ? 10.251 -3.539 -8.586 1.00 89.94 96 CYS A O 1
ATOM 776 N N . LYS A 1 97 ? 11.343 -2.506 -6.917 1.00 88.88 97 LYS A N 1
ATOM 777 C CA . LYS A 1 97 ? 10.271 -2.665 -5.912 1.00 88.88 97 LYS A CA 1
ATOM 778 C C . LYS A 1 97 ? 9.337 -1.460 -5.821 1.00 88.88 97 LYS A C 1
ATOM 780 O O . LYS A 1 97 ? 8.224 -1.596 -5.340 1.00 88.88 97 LYS A O 1
ATOM 785 N N . THR A 1 98 ? 9.802 -0.298 -6.273 1.00 93.81 98 THR A N 1
ATOM 786 C CA . THR A 1 98 ? 9.064 0.964 -6.224 1.00 93.81 98 THR A CA 1
ATOM 787 C C . THR A 1 98 ? 9.049 1.612 -7.598 1.00 93.81 98 THR A C 1
ATOM 789 O O . THR A 1 98 ? 10.003 1.486 -8.375 1.00 93.81 98 THR A O 1
ATOM 792 N N . LEU A 1 99 ? 7.975 2.350 -7.882 1.00 93.62 99 LEU A N 1
ATOM 793 C CA . LEU A 1 99 ? 7.810 3.055 -9.151 1.00 93.62 99 LEU A CA 1
ATOM 794 C C . LEU A 1 99 ? 8.938 4.070 -9.389 1.00 93.62 99 LEU A C 1
ATOM 796 O O . LEU A 1 99 ? 9.481 4.145 -10.486 1.00 93.62 99 LEU A O 1
ATOM 800 N N . ASN A 1 100 ? 9.356 4.783 -8.339 1.00 94.06 100 ASN A N 1
ATOM 801 C CA . ASN A 1 100 ? 10.454 5.748 -8.417 1.00 94.06 100 ASN A CA 1
ATOM 802 C C . ASN A 1 100 ? 11.762 5.090 -8.862 1.00 94.06 100 ASN A C 1
ATOM 804 O O . ASN A 1 100 ? 12.452 5.629 -9.722 1.00 94.06 100 ASN A O 1
ATOM 808 N N . LYS A 1 101 ? 12.088 3.905 -8.327 1.00 94.12 101 LYS A N 1
ATOM 809 C CA . LYS A 1 101 ? 13.310 3.203 -8.726 1.00 94.12 101 LYS A CA 1
ATOM 810 C C . LYS A 1 101 ? 13.245 2.754 -10.185 1.00 94.12 101 LYS A C 1
ATOM 812 O O . LYS A 1 101 ? 14.236 2.904 -10.891 1.00 94.12 101 LYS A O 1
ATOM 817 N N . ALA A 1 102 ? 12.089 2.261 -10.633 1.00 94.94 102 ALA A N 1
ATOM 818 C CA . ALA A 1 102 ? 11.880 1.899 -12.034 1.00 94.94 102 ALA A CA 1
ATOM 819 C C . ALA A 1 102 ? 12.056 3.109 -12.965 1.00 94.94 102 ALA A C 1
ATOM 821 O O . ALA A 1 102 ? 12.733 3.009 -13.984 1.00 94.94 102 ALA A O 1
ATOM 822 N N . LEU A 1 103 ? 11.518 4.269 -12.580 1.00 94.56 103 LEU A N 1
ATOM 823 C CA . LEU A 1 103 ? 11.645 5.504 -13.349 1.00 94.56 103 LEU A CA 1
ATOM 824 C C . LEU A 1 103 ? 13.096 5.992 -13.425 1.00 94.56 103 LEU A C 1
ATOM 826 O O . LEU A 1 103 ? 13.579 6.295 -14.513 1.00 94.56 103 LEU A O 1
ATOM 830 N N . THR A 1 104 ? 13.817 6.027 -12.303 1.00 95.44 104 THR A N 1
ATOM 831 C CA . THR A 1 104 ? 15.231 6.427 -12.302 1.00 95.44 104 THR A CA 1
ATOM 832 C C . THR A 1 104 ? 16.071 5.494 -13.170 1.00 95.44 104 THR A C 1
ATOM 834 O O . THR A 1 104 ? 16.839 5.971 -13.996 1.00 95.44 104 THR A O 1
ATOM 837 N N . THR A 1 105 ? 15.883 4.178 -13.055 1.00 94.31 105 THR A N 1
ATOM 838 C CA . THR A 1 105 ? 16.629 3.206 -13.868 1.00 94.31 105 THR A CA 1
ATOM 839 C C . THR A 1 105 ? 16.295 3.310 -15.359 1.00 94.31 105 THR A C 1
ATOM 841 O O . THR A 1 105 ? 17.185 3.153 -16.191 1.00 94.31 105 THR A O 1
ATOM 844 N N . ALA A 1 106 ? 15.050 3.636 -15.720 1.00 94.38 106 ALA A N 1
ATOM 845 C CA . ALA A 1 106 ? 14.680 3.901 -17.110 1.00 94.38 106 ALA A CA 1
ATOM 846 C C . ALA A 1 106 ? 15.415 5.133 -17.665 1.00 94.38 106 ALA A C 1
ATOM 848 O O . ALA A 1 106 ? 15.974 5.083 -18.757 1.00 94.38 106 ALA A O 1
ATOM 849 N N . LEU A 1 107 ? 15.465 6.218 -16.885 1.00 94.25 107 LEU A N 1
ATOM 850 C CA . LEU A 1 107 ? 16.168 7.448 -17.260 1.00 94.25 107 LEU A CA 1
ATOM 851 C C . LEU A 1 107 ? 17.683 7.242 -17.369 1.00 94.25 107 LEU A C 1
ATOM 853 O O . LEU A 1 107 ? 18.309 7.752 -18.297 1.00 94.25 107 LEU A O 1
ATOM 857 N N . GLU A 1 108 ? 18.273 6.483 -16.444 1.00 93.00 108 GLU A N 1
ATOM 858 C CA . GLU A 1 108 ? 19.685 6.093 -16.495 1.00 93.00 108 GLU A CA 1
ATOM 859 C C . GLU A 1 108 ? 19.987 5.314 -17.780 1.00 93.00 108 GLU A C 1
ATOM 861 O O . GLU A 1 108 ? 20.947 5.625 -18.488 1.00 93.00 108 GLU A O 1
ATOM 866 N N . PHE A 1 109 ? 19.140 4.341 -18.122 1.00 91.81 109 PHE A N 1
ATOM 867 C CA . PHE A 1 109 ? 19.294 3.558 -19.342 1.00 91.81 109 PHE A CA 1
ATOM 868 C C . PHE A 1 109 ? 19.166 4.421 -20.603 1.00 91.81 109 PHE A C 1
ATOM 870 O O . PHE A 1 109 ? 20.006 4.325 -21.499 1.00 91.81 109 PHE A O 1
ATOM 877 N N . ASP A 1 110 ? 18.181 5.316 -20.659 1.00 89.12 110 ASP A N 1
ATOM 878 C CA . ASP A 1 110 ? 18.007 6.234 -21.786 1.00 89.12 110 ASP A CA 1
ATOM 879 C C . ASP A 1 110 ? 19.218 7.162 -21.960 1.00 89.12 110 ASP A C 1
ATOM 881 O O . ASP A 1 110 ? 19.657 7.398 -23.090 1.00 89.12 110 ASP A O 1
ATOM 885 N N . ALA A 1 111 ? 19.807 7.649 -20.863 1.00 90.81 111 ALA A N 1
ATOM 886 C CA . ALA A 1 111 ? 21.027 8.452 -20.899 1.00 90.81 111 ALA A CA 1
ATOM 887 C C . ALA A 1 111 ? 22.222 7.651 -21.450 1.00 90.81 111 ALA A C 1
ATOM 889 O O . ALA A 1 111 ? 22.938 8.130 -22.335 1.00 90.81 111 ALA A O 1
ATOM 890 N N . VAL A 1 112 ? 22.405 6.404 -21.000 1.00 89.31 112 VAL A N 1
ATOM 891 C CA . VAL A 1 112 ? 23.452 5.497 -21.506 1.00 89.31 112 VAL A CA 1
ATOM 892 C C . VAL A 1 112 ? 23.239 5.176 -22.988 1.00 89.31 112 VAL A C 1
ATOM 894 O O . VAL A 1 112 ? 24.180 5.208 -23.787 1.00 89.31 112 VAL A O 1
ATOM 897 N N . LYS A 1 113 ? 21.995 4.923 -23.397 1.00 88.00 113 LYS A N 1
ATOM 898 C CA . LYS A 1 113 ? 21.620 4.670 -24.792 1.00 88.00 113 LYS A CA 1
ATOM 899 C C . LYS A 1 113 ? 21.877 5.887 -25.681 1.00 88.00 113 LYS A C 1
ATOM 901 O O . LYS A 1 113 ? 22.302 5.744 -26.824 1.00 88.00 113 LYS A O 1
ATOM 906 N N . GLN A 1 114 ? 21.658 7.100 -25.180 1.00 85.81 114 GLN A N 1
ATOM 907 C CA . GLN A 1 114 ? 21.984 8.329 -25.909 1.00 85.81 114 GLN A CA 1
ATOM 908 C C . GLN A 1 114 ? 23.496 8.549 -26.039 1.00 85.81 114 GLN A C 1
ATOM 910 O O . GLN A 1 114 ? 23.960 8.901 -27.123 1.00 85.81 114 GLN A O 1
ATOM 915 N N . ALA A 1 115 ? 24.269 8.291 -24.983 1.00 87.25 115 ALA A N 1
ATOM 916 C CA . ALA A 1 115 ? 25.725 8.423 -25.011 1.00 87.25 115 ALA A CA 1
ATOM 917 C C . ALA A 1 115 ? 26.394 7.380 -25.930 1.00 87.25 115 ALA A C 1
ATOM 919 O O . ALA A 1 115 ? 27.300 7.705 -26.699 1.00 87.25 115 ALA A O 1
ATOM 920 N N . SER A 1 116 ? 25.913 6.135 -25.909 1.00 80.50 116 SER A N 1
ATOM 921 C CA . SER A 1 116 ? 26.449 5.033 -26.727 1.00 80.50 116 SER A CA 1
ATOM 922 C C . SER A 1 116 ? 26.172 5.187 -28.227 1.00 80.50 116 SER A C 1
ATOM 924 O O . SER A 1 116 ? 26.999 4.774 -29.045 1.00 80.50 116 SER A O 1
ATOM 926 N N . LYS A 1 117 ? 25.087 5.873 -28.619 1.00 69.38 117 LYS A N 1
ATOM 927 C CA . LYS A 1 117 ? 24.823 6.245 -30.026 1.00 69.38 117 LYS A CA 1
ATOM 928 C C . LYS A 1 117 ? 25.957 7.067 -30.655 1.00 69.38 117 LYS A C 1
ATOM 930 O O . LYS A 1 117 ? 26.101 7.056 -31.876 1.00 69.38 117 LYS A O 1
ATOM 935 N N . GLY A 1 118 ? 26.787 7.741 -29.853 1.00 60.50 118 GLY A N 1
ATOM 936 C CA . GLY A 1 118 ? 27.940 8.509 -30.330 1.00 60.50 118 GLY A CA 1
ATOM 937 C C . GLY A 1 118 ? 29.120 7.672 -30.849 1.00 60.50 118 GLY A C 1
ATOM 938 O O . GLY A 1 118 ? 29.963 8.216 -31.559 1.00 60.50 118 GLY A O 1
ATOM 939 N N . HIS A 1 119 ? 29.192 6.368 -30.545 1.00 56.12 119 HIS A N 1
ATOM 940 C CA . HIS A 1 119 ? 30.405 5.562 -30.767 1.00 56.12 119 HIS A CA 1
ATOM 941 C C . HIS A 1 119 ? 30.345 4.593 -31.970 1.00 56.12 119 HIS A C 1
ATOM 943 O O . HIS A 1 119 ? 31.318 3.897 -32.258 1.00 56.12 119 HIS A O 1
ATOM 949 N N . VAL A 1 120 ? 29.244 4.550 -32.732 1.00 57.31 120 VAL A N 1
ATOM 950 C CA . VAL A 1 120 ? 29.100 3.637 -33.887 1.00 57.31 120 VAL A CA 1
ATOM 951 C C . VAL A 1 120 ? 29.008 4.424 -35.197 1.00 57.31 120 VAL A C 1
ATOM 953 O O . VAL A 1 120 ? 27.975 4.479 -35.855 1.00 57.31 120 VAL A O 1
ATOM 956 N N . ARG A 1 121 ? 30.128 5.016 -35.631 1.00 54.06 121 ARG A N 1
ATOM 957 C CA . ARG A 1 121 ? 30.356 5.313 -37.059 1.00 54.06 121 ARG A CA 1
ATOM 958 C C . ARG A 1 121 ? 31.053 4.120 -37.707 1.00 54.06 121 ARG A C 1
ATOM 960 O O . ARG A 1 121 ? 32.215 4.197 -38.094 1.00 54.06 121 ARG A O 1
ATOM 967 N N . VAL A 1 122 ? 30.343 3.002 -37.830 1.00 52.59 122 VAL A N 1
ATOM 968 C CA . VAL A 1 122 ? 30.807 1.905 -38.687 1.00 52.59 122 VAL A CA 1
ATOM 969 C C . VAL A 1 122 ? 30.644 2.371 -40.133 1.00 52.59 122 VAL A C 1
ATOM 971 O O . VAL A 1 122 ? 29.528 2.608 -40.598 1.00 52.59 122 VAL A O 1
ATOM 974 N N . ARG A 1 123 ? 31.761 2.545 -40.851 1.00 53.81 123 ARG A N 1
ATOM 975 C CA . ARG A 1 123 ? 31.746 2.703 -42.312 1.00 53.81 123 ARG A CA 1
ATOM 976 C C . ARG A 1 123 ? 31.180 1.412 -42.903 1.00 53.81 123 ARG A C 1
ATOM 978 O O . ARG A 1 123 ? 31.898 0.430 -43.040 1.00 53.81 123 ARG A O 1
ATOM 985 N N . GLN A 1 124 ? 29.891 1.406 -43.230 1.00 48.91 124 GLN A N 1
ATOM 986 C CA . GLN A 1 124 ? 29.295 0.332 -44.017 1.00 48.91 124 GLN A CA 1
ATOM 987 C C . GLN A 1 124 ? 29.959 0.325 -45.402 1.00 48.91 124 GLN A C 1
ATOM 989 O O . GLN A 1 124 ? 29.828 1.293 -46.157 1.00 48.91 124 GLN A O 1
ATOM 994 N N . ILE A 1 125 ? 30.676 -0.753 -45.731 1.00 52.50 125 ILE A N 1
ATOM 995 C CA . ILE A 1 125 ? 31.016 -1.076 -47.119 1.00 52.50 125 ILE A CA 1
ATOM 996 C C . ILE A 1 125 ? 29.679 -1.291 -47.830 1.00 52.50 125 ILE A C 1
ATOM 998 O O . ILE A 1 125 ? 28.906 -2.173 -47.462 1.00 52.50 125 ILE A O 1
ATOM 1002 N N . ARG A 1 126 ? 29.369 -0.417 -48.792 1.00 43.97 126 ARG A N 1
ATOM 1003 C CA . ARG A 1 126 ? 28.146 -0.488 -49.592 1.00 43.97 126 ARG A CA 1
ATOM 1004 C C . ARG A 1 126 ? 28.261 -1.668 -50.555 1.00 43.97 126 ARG A C 1
ATOM 1006 O O . ARG A 1 126 ? 28.871 -1.525 -51.610 1.00 43.97 126 ARG A O 1
ATOM 1013 N N . THR A 1 127 ? 27.654 -2.799 -50.227 1.00 46.19 127 THR A N 1
ATOM 1014 C CA . THR A 1 127 ? 27.149 -3.722 -51.248 1.00 46.19 127 THR A CA 1
ATOM 1015 C C . THR A 1 127 ? 25.676 -3.381 -51.487 1.00 46.19 127 THR A C 1
ATOM 1017 O O . THR A 1 127 ? 24.957 -3.008 -50.564 1.00 46.19 127 THR A O 1
ATOM 1020 N N . TYR A 1 128 ? 25.311 -3.324 -52.766 1.00 42.53 128 TYR A N 1
ATOM 1021 C CA . TYR A 1 128 ? 24.139 -2.661 -53.346 1.00 42.53 128 TYR A CA 1
ATOM 1022 C C . TYR A 1 128 ? 22.824 -2.835 -52.562 1.00 42.53 128 TYR A C 1
ATOM 1024 O O . TYR A 1 128 ? 22.333 -3.944 -52.427 1.00 42.53 128 TYR A O 1
ATOM 1032 N N . ASP A 1 129 ? 22.224 -1.718 -52.135 1.00 41.25 129 ASP A N 1
ATOM 1033 C CA . ASP A 1 129 ? 20.936 -1.296 -52.692 1.00 41.25 129 ASP A CA 1
ATOM 1034 C C . ASP A 1 129 ? 20.696 0.203 -52.476 1.00 41.25 129 ASP A C 1
ATOM 1036 O O . ASP A 1 129 ? 20.956 0.792 -51.424 1.00 41.25 129 ASP A O 1
ATOM 1040 N N . ARG A 1 130 ? 20.286 0.847 -53.566 1.00 48.88 130 ARG A N 1
ATOM 1041 C CA . ARG A 1 130 ? 20.286 2.291 -53.781 1.00 48.88 130 ARG A CA 1
ATOM 1042 C C . ARG A 1 130 ? 18.840 2.769 -53.839 1.00 48.88 130 ARG A C 1
ATOM 1044 O O . ARG A 1 130 ? 18.350 3.014 -54.930 1.00 48.88 130 ARG A O 1
ATOM 1051 N N . ILE A 1 131 ? 18.167 2.928 -52.696 1.00 44.09 131 ILE A N 1
ATOM 1052 C CA . ILE A 1 131 ? 16.912 3.698 -52.619 1.00 44.09 131 ILE A CA 1
ATOM 1053 C C . ILE A 1 131 ? 16.899 4.556 -51.339 1.00 44.09 131 ILE A C 1
ATOM 1055 O O . ILE A 1 131 ? 16.859 4.047 -50.225 1.00 44.09 131 ILE A O 1
ATOM 1059 N N . ASN A 1 132 ? 16.949 5.877 -51.557 1.00 44.28 132 ASN A N 1
ATOM 1060 C CA . ASN A 1 132 ? 16.656 7.004 -50.656 1.00 44.28 132 ASN A CA 1
ATOM 1061 C C . ASN A 1 132 ? 17.396 7.115 -49.307 1.00 44.28 132 ASN A C 1
ATOM 1063 O O . ASN A 1 132 ? 16.855 6.817 -48.246 1.00 44.28 132 ASN A O 1
ATOM 1067 N N . LYS A 1 133 ? 18.593 7.723 -49.337 1.00 45.41 133 LYS A N 1
ATOM 1068 C CA . LYS A 1 133 ? 19.313 8.258 -48.161 1.00 45.41 133 LYS A CA 1
ATOM 1069 C C . LYS A 1 133 ? 19.448 9.792 -48.183 1.00 45.41 133 LYS A C 1
ATOM 1071 O O . LYS A 1 133 ? 20.431 10.319 -47.678 1.00 45.41 133 LYS A O 1
ATOM 1076 N N . ASP A 1 134 ? 18.442 10.505 -48.695 1.00 39.59 134 ASP A N 1
ATOM 1077 C CA . ASP A 1 134 ? 18.456 11.981 -48.752 1.00 39.59 134 ASP A CA 1
ATOM 1078 C C . ASP A 1 134 ? 17.480 12.665 -47.770 1.00 39.59 134 ASP A C 1
ATOM 1080 O O . ASP A 1 134 ? 17.321 13.878 -47.804 1.00 39.59 134 ASP A O 1
ATOM 1084 N N . ASN A 1 135 ? 16.865 11.932 -46.830 1.00 48.59 135 ASN A N 1
ATOM 1085 C CA . ASN A 1 135 ? 15.870 12.496 -45.896 1.00 48.59 135 ASN A CA 1
ATOM 1086 C C . ASN A 1 135 ? 16.313 12.620 -44.422 1.00 48.59 135 ASN A C 1
ATOM 1088 O O . ASN A 1 135 ? 15.499 12.977 -43.571 1.00 48.59 135 ASN A O 1
ATOM 1092 N N . GLU A 1 136 ? 17.585 12.365 -44.088 1.00 45.97 136 GLU A N 1
ATOM 1093 C CA . GLU A 1 136 ? 18.037 12.307 -42.679 1.00 45.97 136 GLU A CA 1
ATOM 1094 C C . GLU A 1 136 ? 19.177 13.280 -42.308 1.00 45.97 136 GLU A C 1
ATOM 1096 O O . GLU A 1 136 ? 19.695 13.229 -41.199 1.00 45.97 136 GLU A O 1
ATOM 1101 N N . TYR A 1 137 ? 19.547 14.227 -43.182 1.00 41.78 137 TYR A N 1
ATOM 1102 C CA . TYR A 1 137 ? 20.563 15.250 -42.851 1.00 41.78 137 TYR A CA 1
ATOM 1103 C C . TYR A 1 137 ? 20.092 16.711 -43.002 1.00 41.78 137 TYR A C 1
ATOM 1105 O O . TYR A 1 137 ? 20.871 17.643 -42.825 1.00 41.78 137 TYR A O 1
ATOM 1113 N N . GLN A 1 138 ? 18.799 16.941 -43.266 1.00 44.47 138 GLN A N 1
ATOM 1114 C CA . GLN A 1 138 ? 18.199 18.289 -43.334 1.00 44.47 138 GLN A CA 1
ATOM 1115 C C . GLN A 1 138 ? 17.162 18.576 -42.228 1.00 44.47 138 GLN A C 1
ATOM 1117 O O . GLN A 1 138 ? 16.774 19.728 -42.032 1.00 44.47 138 GLN A O 1
ATOM 1122 N N . ARG A 1 139 ? 16.757 17.577 -41.428 1.00 42.81 139 ARG A N 1
ATOM 1123 C CA . ARG A 1 139 ? 15.783 17.764 -40.328 1.00 42.81 139 ARG A CA 1
ATOM 1124 C C . ARG A 1 139 ? 16.333 18.472 -39.087 1.00 42.81 139 ARG A C 1
ATOM 1126 O O . ARG A 1 139 ? 15.554 18.903 -38.246 1.00 42.81 139 ARG A O 1
ATOM 1133 N N . SER A 1 140 ? 17.646 18.646 -38.979 1.00 51.94 140 SER A N 1
ATOM 1134 C CA . SER A 1 140 ? 18.303 19.322 -37.853 1.00 51.94 140 SER A CA 1
ATOM 1135 C C . SER A 1 140 ? 18.461 20.841 -38.032 1.00 51.94 140 SER A C 1
ATOM 1137 O O . SER A 1 140 ? 18.999 21.490 -37.137 1.00 51.94 140 SER A O 1
ATOM 1139 N N . ARG A 1 141 ? 17.977 21.441 -39.138 1.00 41.62 141 ARG A N 1
ATOM 1140 C CA . ARG A 1 141 ? 18.132 22.891 -39.398 1.00 41.62 141 ARG A CA 1
ATOM 1141 C C . ARG A 1 141 ? 16.859 23.707 -39.642 1.00 41.62 141 ARG A C 1
ATOM 1143 O O . ARG A 1 141 ? 16.929 24.922 -39.504 1.00 41.62 141 ARG A O 1
ATOM 1150 N N . ASN A 1 142 ? 15.698 23.095 -39.885 1.00 39.94 142 ASN A N 1
ATOM 1151 C CA . ASN A 1 142 ? 14.459 23.848 -40.121 1.00 39.94 142 ASN A CA 1
ATOM 1152 C C . ASN A 1 142 ? 13.522 23.794 -38.909 1.00 39.94 142 ASN A C 1
ATOM 1154 O O . ASN A 1 142 ? 12.559 23.031 -38.861 1.00 39.94 142 ASN A O 1
ATOM 1158 N N . ARG A 1 143 ? 13.801 24.661 -37.926 1.00 49.06 143 ARG A N 1
ATOM 1159 C CA . ARG A 1 143 ? 12.769 25.189 -37.027 1.00 49.06 143 ARG A CA 1
ATOM 1160 C C . ARG A 1 143 ? 11.868 26.117 -37.839 1.00 49.06 143 ARG A C 1
ATOM 1162 O O . ARG A 1 143 ? 12.135 27.306 -37.968 1.00 49.06 143 ARG A O 1
ATOM 1169 N N . SER A 1 144 ? 10.773 25.563 -38.328 1.00 43.34 144 SER A N 1
ATOM 1170 C CA . SER A 1 144 ? 9.526 26.298 -38.522 1.00 43.34 144 SER A CA 1
ATOM 1171 C C . SER A 1 144 ? 8.489 25.569 -37.668 1.00 43.34 144 SER A C 1
ATOM 1173 O O . SER A 1 144 ? 8.314 24.364 -37.802 1.00 43.34 144 SER A O 1
ATOM 1175 N N . SER A 1 145 ? 7.923 26.279 -36.693 1.00 48.53 145 SER A N 1
ATOM 1176 C CA . SER A 1 145 ? 7.087 25.767 -35.595 1.00 48.53 145 SER A CA 1
ATOM 1177 C C . SER A 1 145 ? 6.023 24.730 -36.023 1.00 48.53 145 SER A C 1
ATOM 1179 O O . SER A 1 145 ? 5.145 25.087 -36.806 1.00 48.53 145 SER A O 1
ATOM 1181 N N . PRO A 1 146 ? 6.021 23.488 -35.485 1.00 47.69 146 PRO A N 1
ATOM 1182 C CA . PRO A 1 146 ? 5.005 22.476 -35.786 1.00 47.69 146 PRO A CA 1
ATOM 1183 C C . PRO A 1 146 ? 3.937 22.373 -34.680 1.00 47.69 146 PRO A C 1
ATOM 1185 O O . PRO A 1 146 ? 3.375 21.307 -34.446 1.00 47.69 146 PRO A O 1
ATOM 1188 N N . ALA A 1 147 ? 3.645 23.465 -33.965 1.00 46.59 147 ALA A N 1
ATOM 1189 C CA . ALA A 1 147 ? 2.679 23.448 -32.861 1.00 46.59 147 ALA A CA 1
ATOM 1190 C C . ALA A 1 147 ? 1.217 23.198 -33.302 1.00 46.59 147 ALA A C 1
ATOM 1192 O O . ALA A 1 147 ? 0.354 22.980 -32.450 1.00 46.59 147 ALA A O 1
ATOM 1193 N N . SER A 1 148 ? 0.921 23.246 -34.605 1.00 52.38 148 SER A N 1
ATOM 1194 C CA . SER A 1 148 ? -0.432 23.112 -35.156 1.00 52.38 148 SER A CA 1
ATOM 1195 C C . SER A 1 148 ? -0.782 21.690 -35.603 1.00 52.38 148 SER A C 1
ATOM 1197 O O . SER A 1 148 ? -1.910 21.266 -35.377 1.00 52.38 148 SER A O 1
ATOM 1199 N N . THR A 1 149 ? 0.149 20.922 -36.176 1.00 56.88 149 THR A N 1
ATOM 1200 C CA . THR A 1 149 ? -0.189 19.649 -36.846 1.00 56.88 149 THR A CA 1
ATOM 1201 C C . THR A 1 149 ? -0.349 18.470 -35.880 1.00 56.88 149 THR A C 1
ATOM 1203 O O . THR A 1 149 ? -1.241 17.644 -36.056 1.00 56.88 149 THR A O 1
ATOM 1206 N N . GLU A 1 150 ? 0.443 18.413 -34.805 1.00 51.41 150 GLU A N 1
ATOM 1207 C CA . GLU A 1 150 ? 0.316 17.356 -33.785 1.00 51.41 150 GLU A CA 1
ATOM 1208 C C . GLU A 1 150 ? -0.920 17.581 -32.894 1.00 51.41 150 GLU A C 1
ATOM 1210 O O . GLU A 1 150 ? -1.666 16.645 -32.602 1.00 51.41 150 GLU A O 1
ATOM 1215 N N . LYS A 1 151 ? -1.222 18.852 -32.574 1.00 54.22 151 LYS A N 1
ATOM 1216 C CA . LYS A 1 151 ? -2.498 19.245 -31.954 1.00 54.22 151 LYS A CA 1
ATOM 1217 C C . LYS A 1 151 ? -3.686 18.960 -32.871 1.00 54.22 151 LYS A C 1
ATOM 1219 O O . LYS A 1 151 ? -4.720 18.547 -32.370 1.00 54.22 151 LYS A O 1
ATOM 1224 N N . GLN A 1 152 ? -3.558 19.140 -34.188 1.00 54.69 152 GLN A N 1
ATOM 1225 C CA . GLN A 1 152 ? -4.624 18.816 -35.146 1.00 54.69 152 GLN A CA 1
ATOM 1226 C C . GLN A 1 152 ? -4.954 17.323 -35.161 1.00 54.69 152 GLN A C 1
ATOM 1228 O O . GLN A 1 152 ? -6.131 16.984 -35.121 1.00 54.69 152 GLN A O 1
ATOM 1233 N N . TYR A 1 153 ? -3.952 16.440 -35.147 1.00 62.19 153 TYR A N 1
ATOM 1234 C CA . TYR A 1 153 ? -4.200 14.994 -35.121 1.00 62.19 153 TYR A CA 1
ATOM 1235 C C . TYR A 1 153 ? -4.795 14.544 -33.783 1.00 62.19 153 TYR A C 1
ATOM 1237 O O . TYR A 1 153 ? -5.743 13.763 -33.748 1.00 62.19 153 TYR A O 1
ATOM 1245 N N . PHE A 1 154 ? -4.288 15.089 -32.673 1.00 60.34 154 PHE A N 1
ATOM 1246 C CA . PHE A 1 154 ? -4.841 14.821 -31.348 1.00 60.34 154 PHE A CA 1
ATOM 1247 C C . PHE A 1 154 ? -6.288 15.324 -31.220 1.00 60.34 154 PHE A C 1
ATOM 1249 O O . PHE A 1 154 ? -7.159 14.569 -30.796 1.00 60.34 154 PHE A O 1
ATOM 1256 N N . ASN A 1 155 ? -6.571 16.554 -31.662 1.00 65.69 155 ASN A N 1
ATOM 1257 C CA . ASN A 1 155 ? -7.921 17.120 -31.660 1.00 65.69 155 ASN A CA 1
ATOM 1258 C C . ASN A 1 155 ? -8.863 16.340 -32.584 1.00 65.69 155 ASN A C 1
ATOM 1260 O O . ASN A 1 155 ? -10.012 16.129 -32.223 1.00 65.69 155 ASN A O 1
ATOM 1264 N N . GLN A 1 156 ? -8.378 15.837 -33.723 1.00 69.06 156 GLN A N 1
ATOM 1265 C CA . G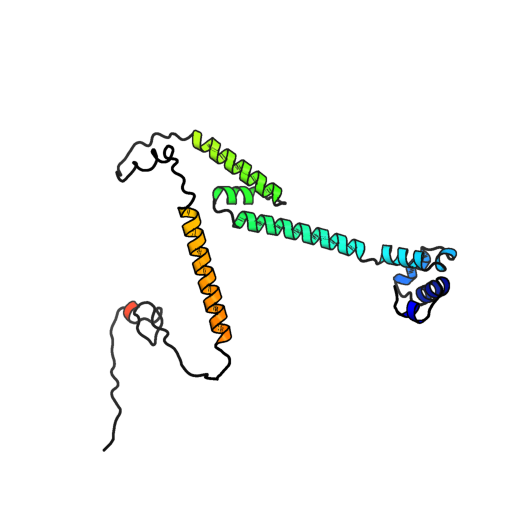LN A 1 156 ? -9.173 15.004 -34.622 1.00 69.06 156 GLN A CA 1
ATOM 1266 C C . GLN A 1 156 ? -9.548 13.662 -33.981 1.00 69.06 156 GLN A C 1
ATOM 1268 O O . GLN A 1 156 ? -10.699 13.248 -34.077 1.00 69.06 156 GLN A O 1
ATOM 1273 N N . VAL A 1 157 ? -8.616 12.996 -33.291 1.00 73.19 157 VAL A N 1
ATOM 1274 C CA . VAL A 1 157 ? -8.895 11.731 -32.586 1.00 73.19 157 VAL A CA 1
ATOM 1275 C C . VAL A 1 157 ? -9.846 11.951 -31.404 1.00 73.19 157 VAL A C 1
ATOM 1277 O O . VAL A 1 157 ? -10.741 11.137 -31.173 1.00 73.19 157 VAL A O 1
ATOM 1280 N N . VAL A 1 158 ? -9.696 13.065 -30.679 1.00 75.81 158 VAL A N 1
ATOM 1281 C CA . VAL A 1 158 ? -10.597 13.445 -29.580 1.00 75.81 158 VAL A CA 1
ATOM 1282 C C . VAL A 1 158 ? -11.995 13.789 -30.105 1.00 75.81 158 VAL A C 1
ATOM 1284 O O . VAL A 1 158 ? -12.975 13.299 -29.548 1.00 75.81 158 VAL A O 1
ATOM 1287 N N . ASP A 1 159 ? -12.113 14.540 -31.201 1.00 75.50 159 ASP A N 1
ATOM 1288 C CA . ASP A 1 159 ? -13.400 14.857 -31.834 1.00 75.50 159 ASP A CA 1
ATOM 1289 C C . ASP A 1 159 ? -14.110 13.602 -32.356 1.00 75.50 159 ASP A C 1
ATOM 1291 O O . ASP A 1 159 ? -15.330 13.477 -32.226 1.00 75.50 159 ASP A O 1
ATOM 1295 N N . ASP A 1 160 ? -13.363 12.645 -32.910 1.00 77.19 160 ASP A N 1
ATOM 1296 C CA . ASP A 1 160 ? -13.917 11.383 -33.404 1.00 77.19 160 ASP A CA 1
ATOM 1297 C C . ASP A 1 160 ? -14.397 10.487 -32.249 1.00 77.19 160 ASP A C 1
ATOM 1299 O O . ASP A 1 160 ? -15.464 9.869 -32.317 1.00 77.19 160 ASP A O 1
ATOM 1303 N N . PHE A 1 161 ? -13.668 10.492 -31.129 1.00 80.75 161 PHE A N 1
ATOM 1304 C CA . PHE A 1 161 ? -14.078 9.816 -29.900 1.00 80.75 161 PHE A CA 1
ATOM 1305 C C . PHE A 1 161 ? -15.324 10.462 -29.274 1.00 80.75 161 PHE A C 1
ATOM 1307 O O . PHE A 1 161 ? -16.272 9.757 -28.918 1.00 80.75 161 PHE A O 1
ATOM 1314 N N . LEU A 1 162 ? -15.380 11.796 -29.204 1.00 81.00 162 LEU A N 1
ATOM 1315 C CA . LEU A 1 162 ? -16.535 12.532 -28.686 1.00 81.00 162 LEU A CA 1
ATOM 1316 C C . LEU A 1 162 ? -17.780 12.305 -29.552 1.00 81.00 162 LEU A C 1
ATOM 1318 O O . LEU A 1 162 ? -18.849 12.021 -29.011 1.00 81.00 162 LEU A O 1
ATOM 1322 N N . LYS A 1 163 ? -17.657 12.324 -30.886 1.00 76.50 163 LYS A N 1
ATOM 1323 C CA . LYS A 1 163 ? -18.761 11.980 -31.803 1.00 76.50 163 LYS A CA 1
ATOM 1324 C C . LYS A 1 163 ? -19.289 10.566 -31.566 1.00 76.50 163 LYS A C 1
ATOM 1326 O O . LYS A 1 163 ? -20.504 10.368 -31.561 1.00 76.50 163 LYS A O 1
ATOM 1331 N N . LYS A 1 164 ? -18.406 9.597 -31.299 1.00 77.94 164 LYS A N 1
ATOM 1332 C CA . LYS A 1 164 ? -18.788 8.216 -30.956 1.00 77.94 164 LYS A CA 1
ATOM 1333 C C . LYS A 1 164 ? -19.557 8.131 -29.638 1.00 77.94 164 LYS A C 1
ATOM 1335 O O . LYS A 1 164 ? -20.557 7.419 -29.568 1.00 77.94 164 LYS A O 1
ATOM 1340 N N . LEU A 1 165 ? -19.148 8.891 -28.621 1.00 72.69 165 LEU A N 1
ATOM 1341 C CA . LEU A 1 165 ? -19.850 8.956 -27.335 1.00 72.69 165 LEU A CA 1
ATOM 1342 C C . LEU A 1 165 ? -21.223 9.635 -27.449 1.00 72.69 165 LEU A C 1
ATOM 1344 O O . LEU A 1 165 ? -22.195 9.156 -26.861 1.00 72.69 165 LEU A O 1
ATOM 1348 N N . PHE A 1 166 ? -21.337 10.709 -28.236 1.00 70.75 166 PHE A N 1
ATOM 1349 C CA . PHE A 1 166 ? -22.620 11.367 -28.497 1.00 70.75 166 PHE A CA 1
ATOM 1350 C C . PHE A 1 166 ? -23.574 10.484 -29.316 1.00 70.75 166 PHE A C 1
ATOM 1352 O O . PHE A 1 166 ? -24.764 10.431 -29.004 1.00 70.75 166 PHE A O 1
ATOM 1359 N N . ALA A 1 167 ? -23.064 9.728 -30.294 1.00 67.69 167 ALA A N 1
ATOM 1360 C CA . ALA A 1 167 ? -23.851 8.738 -31.030 1.00 67.69 167 ALA A CA 1
ATOM 1361 C C . ALA A 1 167 ? -24.372 7.621 -30.105 1.00 67.69 167 ALA A C 1
ATOM 1363 O O . ALA A 1 167 ? -25.556 7.294 -30.150 1.00 67.69 167 ALA A O 1
ATOM 1364 N N . MET A 1 168 ? -23.533 7.116 -29.190 1.00 60.25 168 MET A N 1
ATOM 1365 C CA . MET A 1 168 ? -23.934 6.124 -28.179 1.00 60.25 168 MET A CA 1
ATOM 1366 C C . MET A 1 168 ? -24.997 6.659 -27.207 1.00 60.25 168 MET A C 1
ATOM 1368 O O . MET A 1 168 ? -25.922 5.942 -26.828 1.00 60.25 168 MET A O 1
ATOM 1372 N N . ARG A 1 169 ? -24.897 7.935 -26.812 1.00 62.19 169 ARG A N 1
ATOM 1373 C CA . ARG A 1 169 ? -25.849 8.583 -25.895 1.00 62.19 169 ARG A CA 1
ATOM 1374 C C . ARG A 1 169 ? -27.209 8.868 -26.543 1.00 62.19 169 ARG A C 1
ATOM 1376 O O . ARG A 1 169 ? -28.228 8.760 -25.863 1.00 62.19 169 ARG A O 1
ATOM 1383 N N . ASN A 1 170 ? -27.248 9.179 -27.837 1.00 59.28 170 ASN A N 1
ATOM 1384 C CA . ASN A 1 170 ? -28.499 9.381 -28.577 1.00 59.28 170 ASN A CA 1
ATOM 1385 C C . ASN A 1 170 ? -29.217 8.054 -28.899 1.00 59.28 170 ASN A C 1
ATOM 1387 O O . ASN A 1 170 ? -30.447 8.016 -28.936 1.00 59.28 170 ASN A O 1
ATOM 1391 N N . ASP A 1 171 ? -28.476 6.950 -29.041 1.00 57.25 171 ASP A N 1
ATOM 1392 C CA . ASP A 1 171 ? -29.032 5.597 -29.229 1.00 57.25 171 ASP A CA 1
ATOM 1393 C C . ASP A 1 171 ? -29.715 5.067 -27.941 1.00 57.25 171 ASP A C 1
ATOM 1395 O O . ASP A 1 171 ? -30.705 4.338 -27.989 1.00 57.25 171 ASP A O 1
ATOM 1399 N N . MET A 1 172 ? -29.268 5.526 -26.763 1.00 55.03 172 MET A N 1
ATOM 1400 C CA . MET A 1 172 ? -29.913 5.230 -25.469 1.00 55.03 172 MET A CA 1
ATOM 1401 C C . MET A 1 172 ? -31.181 6.060 -25.199 1.00 55.03 172 MET A C 1
ATOM 1403 O O . MET A 1 172 ? -32.021 5.642 -24.406 1.00 55.03 172 MET A O 1
ATOM 1407 N N . ASN A 1 173 ? -31.354 7.216 -25.854 1.00 51.50 173 ASN A N 1
ATOM 1408 C CA . ASN A 1 173 ? -32.516 8.096 -25.649 1.00 51.50 173 ASN A CA 1
ATOM 1409 C C . ASN A 1 173 ? -33.671 7.830 -26.639 1.00 51.50 173 ASN A C 1
ATOM 1411 O O . ASN A 1 173 ? -34.773 8.341 -26.461 1.00 51.50 173 ASN A O 1
ATOM 1415 N N . THR A 1 174 ? -33.437 7.017 -27.675 1.00 54.22 174 THR A N 1
ATOM 1416 C CA . THR A 1 174 ? -34.426 6.690 -28.723 1.00 54.22 174 THR A CA 1
ATOM 1417 C C . THR A 1 174 ? -35.111 5.335 -28.519 1.00 54.22 174 THR A C 1
ATOM 1419 O O . THR A 1 174 ? -36.123 5.055 -29.157 1.00 54.22 174 THR A O 1
ATOM 1422 N N . LYS A 1 175 ? -34.644 4.510 -27.571 1.00 47.97 175 LYS A N 1
ATOM 1423 C CA . LYS A 1 175 ? -35.223 3.192 -27.251 1.00 47.97 175 LYS A CA 1
ATOM 1424 C C . LYS A 1 175 ? -36.032 3.208 -25.948 1.00 47.97 175 LYS A C 1
ATOM 1426 O O . LYS A 1 175 ? -35.806 2.423 -25.034 1.00 47.97 175 LYS A O 1
ATOM 1431 N N . LYS A 1 176 ? -37.047 4.075 -25.894 1.00 45.12 176 LYS A N 1
ATOM 1432 C CA . LYS A 1 176 ? -38.288 3.822 -25.140 1.00 45.12 176 LYS A CA 1
ATOM 1433 C C . LYS A 1 176 ? -39.421 3.595 -26.142 1.00 45.12 176 LYS A C 1
ATOM 1435 O O . LYS A 1 176 ? -40.192 4.501 -26.415 1.00 45.12 176 LYS A O 1
ATOM 1440 N N . SER A 1 177 ? -39.497 2.396 -26.713 1.00 38.31 177 SER A N 1
ATOM 1441 C CA . SER A 1 177 ? -40.748 1.678 -27.019 1.00 38.31 177 SER A CA 1
ATOM 1442 C C . SER A 1 177 ? -40.457 0.428 -27.856 1.00 38.31 177 SER A C 1
ATOM 1444 O O . SER A 1 177 ? -39.597 0.442 -28.728 1.00 38.31 177 SER A O 1
ATOM 1446 N N . GLY A 1 178 ? -41.220 -0.637 -27.606 1.00 33.72 178 GLY A N 1
ATOM 1447 C CA . GLY A 1 178 ? -41.562 -1.609 -28.647 1.00 33.72 178 GLY A CA 1
ATOM 1448 C C . GLY A 1 178 ? -40.670 -2.843 -28.770 1.00 33.72 178 GLY A C 1
ATOM 1449 O O . GLY A 1 178 ? -39.525 -2.784 -29.191 1.00 33.72 178 GLY A O 1
ATOM 1450 N N . ARG A 1 179 ? -41.258 -3.998 -28.456 1.00 37.78 179 ARG A N 1
ATOM 1451 C CA . ARG A 1 179 ? -40.744 -5.357 -28.682 1.00 37.78 179 ARG A CA 1
ATOM 1452 C C . ARG A 1 179 ? -40.491 -5.638 -30.173 1.00 37.78 179 ARG A C 1
ATOM 1454 O O . ARG A 1 179 ? -41.338 -5.289 -30.984 1.00 37.78 179 ARG A O 1
ATOM 1461 N N . SER A 1 180 ? -39.457 -6.423 -30.497 1.00 35.09 180 SER A N 1
ATOM 1462 C CA . SER A 1 180 ? -39.547 -7.506 -31.499 1.00 35.09 180 SER A CA 1
ATOM 1463 C C . SER A 1 180 ? -38.304 -8.406 -31.469 1.00 35.09 180 SER A C 1
ATOM 1465 O O . SER A 1 180 ? -37.247 -8.101 -32.014 1.00 35.09 180 SER A O 1
ATOM 1467 N N . PHE A 1 181 ? -38.462 -9.555 -30.821 1.00 41.06 181 PHE A N 1
ATOM 1468 C CA . PHE A 1 181 ? -37.713 -10.777 -31.079 1.00 41.06 181 PHE A CA 1
ATOM 1469 C C . PHE A 1 181 ? -38.196 -11.318 -32.432 1.00 41.06 181 PHE A C 1
ATOM 1471 O O . PHE A 1 181 ? -39.252 -11.936 -32.454 1.00 41.06 181 PHE A O 1
ATOM 1478 N N . ARG A 1 182 ? -37.514 -11.002 -33.546 1.00 49.56 182 ARG A N 1
ATOM 1479 C CA . ARG A 1 182 ? -37.554 -11.703 -34.858 1.00 49.56 182 ARG A CA 1
ATOM 1480 C C . ARG A 1 182 ? -36.963 -10.794 -35.942 1.00 49.56 182 ARG A C 1
ATOM 1482 O O . ARG A 1 182 ? -37.683 -10.018 -36.553 1.00 49.56 182 ARG A O 1
ATOM 1489 N N . GLN A 1 183 ? -35.665 -10.938 -36.203 1.00 50.50 183 GLN A N 1
ATOM 1490 C CA . GLN A 1 183 ? -35.112 -10.945 -37.563 1.00 50.50 183 GLN A CA 1
ATOM 1491 C C . GLN A 1 183 ? -33.673 -11.463 -37.516 1.00 50.50 183 GLN A C 1
ATOM 1493 O O . GLN A 1 183 ? -32.753 -10.846 -36.990 1.00 50.50 183 GLN A O 1
ATOM 1498 N N . GLN A 1 184 ? -33.536 -12.687 -38.002 1.00 42.75 184 GLN A N 1
ATOM 1499 C CA . GLN A 1 184 ? -32.298 -13.419 -38.160 1.00 42.75 184 GLN A CA 1
ATOM 1500 C C . GLN A 1 184 ? -31.428 -12.784 -39.259 1.00 42.75 184 GLN A C 1
ATOM 1502 O O . GLN A 1 184 ? -31.891 -12.573 -40.371 1.00 42.75 184 GLN A O 1
ATOM 1507 N N . ASN A 1 185 ? -30.149 -12.604 -38.926 1.00 49.97 185 ASN A N 1
ATOM 1508 C CA . ASN A 1 185 ? -29.000 -13.168 -39.640 1.00 49.97 185 ASN A CA 1
ATOM 1509 C C . ASN A 1 185 ? -28.671 -12.684 -41.072 1.00 49.97 185 ASN A C 1
ATOM 1511 O O . ASN A 1 185 ? -29.367 -12.974 -42.039 1.00 49.97 185 ASN A O 1
ATOM 1515 N N . SER A 1 186 ? -27.453 -12.167 -41.234 1.00 51.16 186 SER A N 1
ATOM 1516 C CA . SER A 1 186 ? -26.644 -12.447 -42.423 1.00 51.16 186 SER A CA 1
ATOM 1517 C C . SER A 1 186 ? -25.186 -12.634 -42.015 1.00 51.16 186 SER A C 1
ATOM 1519 O O . SER A 1 186 ? -24.345 -11.772 -42.259 1.00 51.16 186 SER A O 1
ATOM 1521 N N . LEU A 1 187 ? -24.868 -13.758 -41.358 1.00 65.81 187 LEU A N 1
ATOM 1522 C CA . LEU A 1 187 ? -23.484 -14.231 -41.358 1.00 65.81 187 LEU A CA 1
ATOM 1523 C C . LEU A 1 187 ? -23.101 -14.565 -42.807 1.00 65.81 187 LEU A C 1
ATOM 1525 O O . LEU A 1 187 ? -23.363 -15.655 -43.318 1.00 65.81 187 LEU A O 1
ATOM 1529 N N . GLU A 1 188 ? -22.547 -13.560 -43.471 1.00 73.12 188 GLU A N 1
ATOM 1530 C CA . GLU A 1 188 ? -21.899 -13.639 -44.769 1.00 73.12 188 GLU A CA 1
ATOM 1531 C C . GLU A 1 188 ? -20.511 -14.251 -44.595 1.00 73.12 188 GLU A C 1
ATOM 1533 O O . GLU A 1 188 ? -19.792 -14.007 -43.617 1.00 73.12 188 GLU A O 1
ATOM 1538 N N . CYS A 1 189 ? -20.111 -15.070 -45.557 1.00 77.19 189 CYS A N 1
ATOM 1539 C CA . CYS A 1 189 ? -18.778 -15.624 -45.573 1.00 77.19 189 CYS A CA 1
ATOM 1540 C C . CYS A 1 189 ? -17.757 -14.509 -45.825 1.00 77.19 189 CYS A C 1
ATOM 1542 O O . CYS A 1 189 ? -17.657 -13.967 -46.916 1.00 77.19 189 CYS A O 1
ATOM 1544 N N . TRP A 1 190 ? -16.889 -14.243 -44.862 1.00 80.50 190 TRP A N 1
ATOM 1545 C CA . TRP A 1 190 ? -15.834 -13.222 -44.897 1.00 80.50 190 TRP A CA 1
ATOM 1546 C C . TRP A 1 190 ? -14.645 -13.594 -45.807 1.00 80.50 190 TRP A C 1
ATOM 1548 O O . TRP A 1 190 ? -13.574 -13.000 -45.733 1.00 80.50 190 TRP A O 1
ATOM 1558 N N . ASN A 1 191 ? -14.829 -14.597 -46.670 1.00 75.94 191 ASN A N 1
ATOM 1559 C CA . ASN A 1 191 ? -13.934 -14.920 -47.779 1.00 75.94 191 ASN A CA 1
ATOM 1560 C C . ASN A 1 191 ? -14.595 -14.726 -49.154 1.00 75.94 191 ASN A C 1
ATOM 1562 O O . ASN A 1 191 ? -13.899 -14.371 -50.094 1.00 75.94 191 ASN A O 1
ATOM 1566 N N . CYS A 1 192 ? -15.908 -14.962 -49.294 1.00 79.94 192 CYS A N 1
ATOM 1567 C CA . CYS A 1 192 ? -16.587 -14.902 -50.600 1.00 79.94 192 CYS A CA 1
ATOM 1568 C C . CYS A 1 192 ? -17.866 -14.053 -50.649 1.00 79.94 192 CYS A C 1
ATOM 1570 O O . CYS A 1 192 ? -18.453 -13.923 -51.716 1.00 79.94 192 CYS A O 1
ATOM 1572 N N . GLY A 1 193 ? -18.307 -13.502 -49.522 1.00 76.69 193 GLY A N 1
ATOM 1573 C CA . GLY A 1 193 ? -19.508 -12.675 -49.397 1.00 76.69 193 GLY A CA 1
ATOM 1574 C C . GLY A 1 193 ? -20.838 -13.435 -49.413 1.00 76.69 193 GLY A C 1
ATOM 1575 O O . GLY A 1 193 ? -21.867 -12.846 -49.106 1.00 76.69 193 GLY A O 1
ATOM 1576 N N . GLU A 1 194 ? -20.860 -14.732 -49.728 1.00 75.81 194 GLU A N 1
ATOM 1577 C CA . GLU A 1 194 ? -22.112 -15.498 -49.807 1.00 75.81 194 GLU A CA 1
ATOM 1578 C C . GLU A 1 194 ? -22.672 -15.840 -48.415 1.00 75.81 194 GLU A C 1
ATOM 1580 O O . GLU A 1 194 ? -21.932 -16.160 -47.478 1.00 75.81 194 GLU 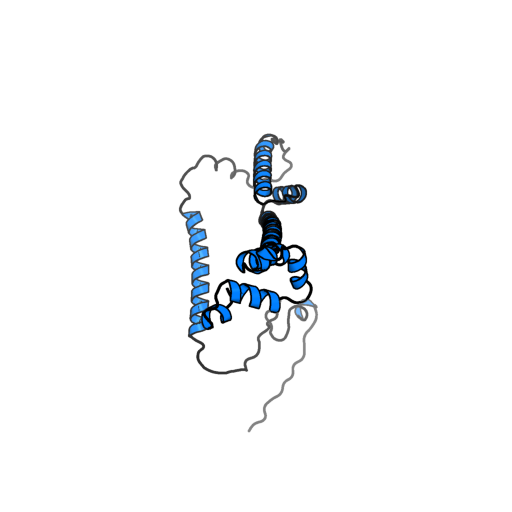A O 1
ATOM 1585 N N . ARG A 1 195 ? -24.001 -15.767 -48.276 1.00 73.75 195 ARG A N 1
ATOM 1586 C CA . ARG A 1 195 ? -24.739 -16.077 -47.040 1.00 73.75 195 ARG A CA 1
ATOM 1587 C C . ARG A 1 195 ? -24.931 -17.587 -46.889 1.00 73.75 195 ARG A C 1
ATOM 1589 O O . ARG A 1 195 ? -24.917 -18.329 -47.864 1.00 73.75 195 ARG A O 1
ATOM 1596 N N . GLY A 1 196 ? -25.120 -18.045 -45.653 1.00 75.69 196 GLY A N 1
ATOM 1597 C CA . GLY A 1 196 ? -25.394 -19.458 -45.348 1.00 75.69 196 GLY A CA 1
ATOM 1598 C C . GLY A 1 196 ? -24.168 -20.278 -44.937 1.00 75.69 196 GLY A C 1
ATOM 1599 O O . GLY A 1 196 ? -24.318 -21.416 -44.500 1.00 75.69 196 GLY A O 1
ATOM 1600 N N . HIS A 1 197 ? -22.959 -19.708 -44.990 1.00 80.25 197 HIS A N 1
ATOM 1601 C CA . HIS A 1 197 ? -21.748 -20.346 -44.475 1.00 80.25 197 HIS A CA 1
ATOM 1602 C C . HIS A 1 197 ? -20.719 -19.320 -43.974 1.00 80.25 197 HIS A C 1
ATOM 1604 O O . HIS A 1 197 ? -20.767 -18.140 -44.299 1.00 80.25 197 HIS A O 1
ATOM 1610 N N . ILE A 1 198 ? -19.747 -19.789 -43.190 1.00 79.12 198 ILE A N 1
ATOM 1611 C CA . ILE A 1 198 ? -18.592 -19.008 -42.720 1.00 79.12 198 ILE A CA 1
ATOM 1612 C C . ILE A 1 198 ? -17.306 -19.531 -43.366 1.00 79.12 198 ILE A C 1
ATOM 1614 O O . ILE A 1 198 ? -17.271 -20.677 -43.815 1.00 79.12 198 ILE A O 1
ATOM 1618 N N . ARG A 1 199 ? -16.235 -18.724 -43.382 1.00 74.50 199 ARG A N 1
ATOM 1619 C CA . ARG A 1 199 ? -14.952 -19.021 -44.053 1.00 74.50 199 ARG A CA 1
ATOM 1620 C C . ARG A 1 199 ? -14.472 -20.488 -43.938 1.00 74.50 199 ARG A C 1
ATOM 1622 O O . ARG A 1 199 ? -14.182 -21.065 -44.978 1.00 74.50 199 ARG A O 1
ATOM 1629 N N . PRO A 1 200 ? -14.470 -21.159 -42.769 1.00 74.88 200 PRO A N 1
ATOM 1630 C CA . PRO A 1 200 ? -14.000 -22.553 -42.650 1.00 74.88 200 PRO A CA 1
ATOM 1631 C C . PRO A 1 200 ? -14.809 -23.593 -43.449 1.00 74.88 200 PRO A C 1
ATOM 1633 O O . PRO A 1 200 ? -14.362 -24.722 -43.663 1.00 74.88 200 PRO A O 1
ATOM 1636 N N . ARG A 1 201 ? -16.027 -23.237 -43.869 1.00 67.38 201 ARG A N 1
ATOM 1637 C CA . ARG A 1 201 ? -16.924 -24.070 -44.677 1.00 67.38 201 ARG A CA 1
ATOM 1638 C C . ARG A 1 201 ? -17.155 -23.495 -46.076 1.00 67.38 201 ARG A C 1
ATOM 1640 O O . ARG A 1 201 ? -18.119 -23.876 -46.724 1.00 67.38 201 ARG A O 1
ATOM 1647 N N . CYS A 1 202 ? -16.291 -22.586 -46.535 1.00 78.69 202 CYS A N 1
ATOM 1648 C CA . CYS A 1 202 ? -16.428 -21.970 -47.849 1.00 78.69 202 CYS A CA 1
ATOM 1649 C C . CYS A 1 202 ? -16.118 -22.976 -48.970 1.00 78.69 202 CYS A C 1
ATOM 1651 O O . CYS A 1 202 ? -14.987 -23.470 -49.025 1.00 78.69 202 CYS A O 1
ATOM 1653 N N . PRO A 1 203 ? -17.065 -23.242 -49.889 1.00 74.56 203 PRO A N 1
ATOM 1654 C CA . PRO A 1 203 ? -16.837 -24.133 -51.029 1.00 74.56 203 PRO A CA 1
ATOM 1655 C C . PRO A 1 203 ? -15.667 -23.661 -51.903 1.00 74.56 203 PRO A C 1
ATOM 1657 O O . PRO A 1 203 ? -14.848 -24.463 -52.341 1.00 74.56 203 PRO A O 1
ATOM 1660 N N . LYS A 1 204 ? -15.507 -22.336 -52.054 1.00 72.06 204 LYS A N 1
ATOM 1661 C CA . LYS A 1 204 ? -14.427 -21.715 -52.842 1.00 72.06 204 LYS A CA 1
ATOM 1662 C C . LYS A 1 204 ? -13.027 -21.889 -52.233 1.00 72.06 204 LYS A C 1
ATOM 1664 O O . LYS A 1 204 ? -12.048 -21.680 -52.935 1.00 72.06 204 LYS A O 1
ATOM 1669 N N . LEU A 1 205 ? -12.911 -22.263 -50.951 1.00 67.44 205 LEU A N 1
ATOM 1670 C CA . LEU A 1 205 ? -11.616 -22.554 -50.310 1.00 67.44 205 LEU A CA 1
ATOM 1671 C C . LEU A 1 205 ? -11.187 -24.016 -50.443 1.00 67.44 205 LEU A C 1
ATOM 1673 O O . LEU A 1 205 ? -10.004 -24.304 -50.300 1.00 67.44 205 LEU A O 1
ATOM 1677 N N . ARG A 1 206 ? -12.132 -24.933 -50.675 1.00 60.91 206 ARG A N 1
ATOM 1678 C CA . ARG A 1 206 ? -11.858 -26.374 -50.757 1.00 60.91 206 ARG A CA 1
ATOM 1679 C C . ARG A 1 206 ? -11.767 -26.918 -52.180 1.00 60.91 206 ARG A C 1
ATOM 1681 O O . ARG A 1 206 ? -11.618 -28.119 -52.322 1.00 60.91 206 ARG A O 1
ATOM 1688 N N . GLY A 1 207 ? -11.801 -26.037 -53.182 1.00 63.38 207 GLY A N 1
ATOM 1689 C CA . GLY A 1 207 ? -11.418 -26.345 -54.556 1.00 63.38 207 GLY A CA 1
ATOM 1690 C C . GLY A 1 207 ? -12.053 -27.610 -55.126 1.00 63.38 207 GLY A C 1
ATOM 1691 O O . GLY A 1 207 ? -11.305 -28.519 -55.429 1.00 63.38 207 GLY A O 1
ATOM 1692 N N . GLU A 1 208 ? -13.387 -27.656 -55.253 1.00 45.31 208 GLU A N 1
ATOM 1693 C CA . GLU A 1 208 ? -14.108 -28.349 -56.342 1.00 45.31 208 GLU A CA 1
ATOM 1694 C C . GLU A 1 208 ? -15.645 -28.246 -56.201 1.00 45.31 208 GLU A C 1
ATOM 1696 O O . GLU A 1 208 ? -16.205 -28.403 -55.119 1.00 45.31 208 GLU A O 1
ATOM 1701 N N . ALA A 1 209 ? -16.268 -27.944 -57.349 1.00 38.78 209 ALA A N 1
ATOM 1702 C CA . ALA A 1 209 ? -17.612 -28.268 -57.849 1.00 38.78 209 ALA A CA 1
ATOM 1703 C C . ALA A 1 209 ? -18.891 -28.011 -57.000 1.00 38.78 209 ALA A C 1
ATOM 1705 O O . ALA A 1 209 ? -19.190 -28.682 -56.018 1.00 38.78 209 ALA A O 1
ATOM 1706 N N . ALA A 1 210 ? -19.738 -27.104 -57.515 1.00 41.78 210 ALA A N 1
ATOM 1707 C CA . ALA A 1 210 ? -21.212 -27.174 -57.432 1.00 41.78 210 ALA A CA 1
ATOM 1708 C C . ALA A 1 210 ? -21.721 -28.485 -58.104 1.00 41.78 210 ALA A C 1
ATOM 1710 O O . ALA A 1 210 ? -20.928 -29.053 -58.859 1.00 41.78 210 ALA A O 1
ATOM 1711 N N . PRO A 1 211 ? -22.989 -28.959 -57.967 1.00 52.12 211 PRO A N 1
ATOM 1712 C CA . PRO A 1 211 ? -24.237 -28.188 -57.798 1.00 52.12 211 PRO A CA 1
ATOM 1713 C C . PRO A 1 211 ? -25.311 -28.884 -56.916 1.00 52.12 211 PRO A C 1
ATOM 1715 O O . PRO A 1 211 ? -25.023 -29.886 -56.280 1.00 52.12 211 PRO A O 1
ATOM 1718 N N . VAL A 1 212 ? -26.539 -28.347 -56.850 1.00 37.25 212 VAL A N 1
ATOM 1719 C CA . VAL A 1 212 ? -27.803 -29.035 -57.226 1.00 37.25 212 VAL A CA 1
ATOM 1720 C C . VAL A 1 212 ? -28.980 -28.065 -57.024 1.00 37.25 212 VAL A C 1
ATOM 1722 O O . VAL A 1 212 ? -29.130 -27.439 -55.977 1.00 37.25 212 VAL A O 1
ATOM 1725 N N . GLN A 1 213 ? -29.776 -27.935 -58.083 1.00 40.50 213 GLN A N 1
ATOM 1726 C CA . GLN A 1 213 ? -31.053 -27.230 -58.172 1.00 40.50 213 GLN A CA 1
ATOM 1727 C C . GLN A 1 213 ? -32.136 -27.983 -57.383 1.00 40.50 213 GLN A C 1
ATOM 1729 O O . GLN A 1 213 ? -32.192 -29.209 -57.448 1.00 40.50 213 GLN A O 1
ATOM 1734 N N . GLN A 1 214 ? -33.028 -27.261 -56.707 1.00 33.72 214 GLN A N 1
ATOM 1735 C CA . GLN A 1 214 ? -34.368 -27.757 -56.385 1.00 33.72 214 GLN A CA 1
ATOM 1736 C C . GLN A 1 214 ? -35.371 -26.687 -56.808 1.00 33.72 214 GLN A C 1
ATOM 1738 O O . GLN A 1 214 ? -35.525 -25.658 -56.150 1.00 33.72 214 GLN A O 1
ATOM 1743 N N . GLU A 1 215 ? -35.967 -26.926 -57.974 1.00 34.72 215 GLU A N 1
ATOM 1744 C CA . GLU A 1 215 ? -37.267 -26.384 -58.346 1.00 34.72 215 GLU A CA 1
ATOM 1745 C C . GLU A 1 215 ? -38.318 -26.999 -57.420 1.00 34.72 215 GLU A C 1
ATOM 1747 O O . GLU A 1 215 ? -38.238 -28.180 -57.089 1.00 34.72 215 GLU A O 1
ATOM 1752 N N . ASP A 1 216 ? -39.226 -26.163 -56.930 1.00 30.34 216 ASP A N 1
ATOM 1753 C CA . ASP A 1 216 ? -40.675 -26.361 -57.017 1.00 30.34 216 ASP A CA 1
ATOM 1754 C C . ASP A 1 216 ? -41.341 -25.410 -56.031 1.00 30.34 216 ASP A C 1
ATOM 1756 O O . ASP A 1 216 ? -41.081 -25.473 -54.836 1.00 30.34 216 ASP A O 1
ATOM 1760 N N . HIS A 1 217 ? -42.184 -24.517 -56.547 1.00 35.78 217 HIS A N 1
ATOM 1761 C CA . HIS A 1 217 ? -43.526 -24.243 -56.033 1.00 35.78 217 HIS A CA 1
ATOM 1762 C C . HIS A 1 217 ? -44.195 -23.246 -56.985 1.00 35.78 217 HIS A C 1
A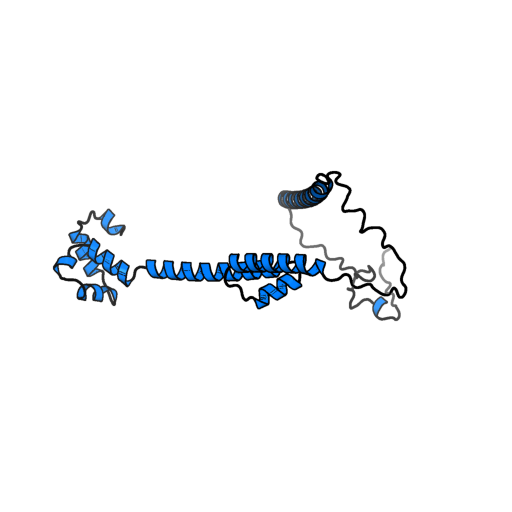TOM 1764 O O . HIS A 1 217 ? -43.777 -22.091 -57.046 1.00 35.78 217 HIS A O 1
ATOM 1770 N N . GLN A 1 218 ? -45.263 -23.671 -57.666 1.00 33.00 218 GLN A N 1
ATOM 1771 C CA . GLN A 1 218 ? -46.614 -23.142 -57.421 1.00 33.00 218 GLN A CA 1
ATOM 1772 C C . GLN A 1 218 ? -47.631 -23.746 -58.400 1.00 33.00 218 GLN A C 1
ATOM 1774 O O . GLN A 1 218 ? -47.669 -23.408 -59.579 1.00 33.00 218 GLN A O 1
ATOM 1779 N N . GLU A 1 219 ? -48.518 -24.587 -57.864 1.00 35.31 219 GLU A N 1
ATOM 1780 C CA . GLU A 1 219 ? -49.922 -24.553 -58.269 1.00 35.31 219 GLU A CA 1
ATOM 1781 C C . GLU A 1 219 ? -50.496 -23.188 -57.854 1.00 35.31 219 GLU A C 1
ATOM 1783 O O . GLU A 1 219 ? -50.302 -22.780 -56.710 1.00 35.31 219 GLU A O 1
ATOM 1788 N N . THR A 1 220 ? -51.186 -22.492 -58.763 1.00 37.28 220 THR A N 1
ATOM 1789 C CA . THR A 1 220 ? -52.608 -22.133 -58.592 1.00 37.28 220 THR A CA 1
ATOM 1790 C C . THR A 1 220 ? -53.187 -21.499 -59.865 1.00 37.28 220 THR A C 1
ATOM 1792 O O . THR A 1 220 ? -52.587 -20.571 -60.405 1.00 37.28 220 THR A O 1
ATOM 1795 N N . PHE A 1 221 ? -54.409 -21.959 -60.180 1.00 36.88 221 PHE A N 1
ATOM 1796 C CA . PHE A 1 221 ? -55.434 -21.504 -61.140 1.00 36.88 221 PHE A CA 1
ATOM 1797 C C . PHE A 1 221 ? -55.275 -21.845 -62.625 1.00 36.88 221 PHE A C 1
ATOM 1799 O O . PHE A 1 221 ? -54.418 -21.254 -63.311 1.00 36.88 221 PHE A O 1
#

Secondary structure (DSSP, 8-state):
--HHHHHHT--HHHHHHHHHHH--GGGTTHHHHS-GGGGG-HHHHHHHHHHHH-THHHHHHHHHHHHHHHHHHHHHHHHHH---HHHHHHHHHHT-SSHHHHHHHHHHHHHHHHHHGGG--------S--S---SSSSTTT-----TTHHHHHHHHHHHHHHHHHHHHHHHHHS--S----------B-TTT--BT--GGG-GGGS---------------

InterPro domains:
  IPR001878 Zinc finger, CCHC-type [PF00098] (188-204)
  IPR001878 Zinc finger, CCHC-type [PS50158] (189-204)
  IPR001878 Zinc finger, CCHC-type [SM00343] (188-204)
  IPR036875 Zinc finger, CCHC-type superfamily [SSF57756] (170-208)

Radius of gyration: 38.18 Å; chains: 1; bounding box: 87×55×103 Å

pLDDT: mean 72.05, std 19.3, range [30.34, 95.62]